Protein AF-R7HDM8-F1 (afdb_monomer_lite)

Foldseek 3Di:
DADPPPRHDDDLPDQADPVPGDGCDPVNSVVVVVVLCCADPPPSHSQKDKGKDFPDWDQDPVGIDTDIWIWIAHPPPRDIDTPPDDDPPPPPPVVVVVVVVCLVPVLVVVLVVLVPDPPDDPVVSVVVNVVVVVVSVVVVVPDDDDDDDDDDDDDDDDDDDDDDDDDDDDDDDDDDDDDDDDPDDDPQDALAPDPLVSLLQVLLCVQLVHHWAPWAADPDRQWIWTDDLNWIKIWGDQCVHPVVWTKIKTKAAPDDPCSVLSSVVSNCVSLPQDPVLSVVVVCVCPVVCPPQQWDFQCPSDPFKTKTWRDWADDPPGIDIIMMMMIGNPRPD

Radius of gyration: 31.23 Å; chains: 1; bounding box: 97×57×70 Å

Sequence (332 aa):
MKCPNCGGEIENNAKFCTFCGSQITVEMQKEREQLNKSGCPKCGSTNVTFNREKQGELKGKNGTVVVRSTIGLCKDCGYTWSTTNTTQPQKKNKTWLWVLGWIFVFPVPLTILMLRKKDMKPALKYGIIAAAWIVYLIIGLSGNSNDNTATTGNNTETIVSENETINDDVTTNIVESQTDSEVVEQTETNYADDEIVNKFISEFQEIAGYKMTDISKGNIRTKYFAYANNCYLEMINATDAGAEAFCISYSFGSLSEEEIYSVFTDCLKTLGATDEEIEKTIADFTTNNDGDYMIEGYETNSSITCTYCPTKELSNGTSIGHIEIASSTFGK

Structure (mmCIF, N/CA/C/O backbone):
data_AF-R7HDM8-F1
#
_entry.id   AF-R7HDM8-F1
#
loop_
_atom_site.group_PDB
_atom_site.id
_atom_site.type_symbol
_atom_site.label_atom_id
_atom_site.label_alt_id
_atom_site.label_comp_id
_atom_site.label_asym_id
_atom_site.label_entity_id
_atom_site.label_seq_id
_atom_site.pdbx_PDB_ins_code
_atom_site.Cartn_x
_atom_site.Cartn_y
_atom_site.Cartn_z
_atom_site.occupancy
_atom_site.B_iso_or_equiv
_atom_site.auth_seq_id
_atom_site.auth_comp_id
_atom_site.auth_asym_id
_atom_site.auth_atom_id
_atom_site.pdbx_PDB_model_num
ATOM 1 N N . MET A 1 1 ? 4.567 -2.719 -28.269 1.00 71.06 1 MET A N 1
ATOM 2 C CA . MET A 1 1 ? 5.496 -3.682 -27.628 1.00 71.06 1 MET A CA 1
ATOM 3 C C . MET A 1 1 ? 4.721 -4.700 -26.767 1.00 71.06 1 MET A C 1
ATOM 5 O O . MET A 1 1 ? 3.581 -4.463 -26.453 1.00 71.06 1 MET A O 1
ATOM 9 N N . LYS A 1 2 ? 5.272 -5.855 -26.372 1.00 76.12 2 LYS A N 1
ATOM 10 C CA . LYS A 1 2 ? 4.629 -6.775 -25.388 1.00 76.12 2 LYS A CA 1
ATOM 11 C C . LYS A 1 2 ? 5.073 -6.497 -23.948 1.00 76.12 2 LYS A C 1
ATOM 13 O O . LYS A 1 2 ? 6.274 -6.366 -23.724 1.00 76.12 2 LYS A O 1
ATOM 18 N N . CYS A 1 3 ? 4.158 -6.459 -22.990 1.00 75.06 3 CYS A N 1
ATOM 19 C CA . CYS A 1 3 ? 4.456 -6.314 -21.575 1.00 75.06 3 CYS A CA 1
ATOM 20 C C . CYS A 1 3 ? 5.420 -7.416 -21.113 1.00 75.06 3 CYS A C 1
ATOM 22 O O . CYS A 1 3 ? 5.140 -8.596 -21.345 1.00 75.06 3 CYS A O 1
ATOM 24 N N . PRO A 1 4 ? 6.523 -7.073 -20.429 1.00 66.50 4 PRO A N 1
ATOM 25 C CA . PRO A 1 4 ? 7.424 -8.065 -19.876 1.00 66.50 4 PRO A CA 1
ATOM 26 C C . PRO A 1 4 ? 6.694 -8.953 -18.871 1.00 66.50 4 PRO A C 1
ATOM 28 O O . PRO A 1 4 ? 6.808 -10.162 -18.962 1.00 66.50 4 PRO A O 1
ATOM 31 N N . ASN A 1 5 ? 5.885 -8.409 -17.961 1.00 67.50 5 ASN A N 1
ATOM 32 C CA . ASN A 1 5 ? 5.280 -9.200 -16.890 1.00 67.50 5 ASN A CA 1
ATOM 33 C C . ASN A 1 5 ? 4.285 -10.269 -17.391 1.00 67.50 5 ASN A C 1
ATOM 35 O O . ASN A 1 5 ? 4.460 -11.454 -17.101 1.00 67.50 5 ASN A O 1
ATOM 39 N N . CYS A 1 6 ? 3.291 -9.879 -18.196 1.00 70.00 6 CYS A N 1
ATOM 40 C CA . CYS A 1 6 ? 2.208 -10.775 -18.631 1.00 70.00 6 CYS A CA 1
ATOM 41 C C . CYS A 1 6 ? 2.177 -11.109 -20.129 1.00 70.00 6 CYS A C 1
ATOM 43 O O . CYS A 1 6 ? 1.406 -11.976 -20.529 1.00 70.00 6 CYS A O 1
ATOM 45 N N . GLY A 1 7 ? 2.991 -10.466 -20.970 1.00 68.88 7 GLY A N 1
ATOM 46 C CA . GLY A 1 7 ? 3.031 -10.737 -22.413 1.00 68.88 7 GLY A CA 1
ATOM 47 C C . GLY A 1 7 ? 1.921 -10.081 -23.247 1.00 68.88 7 GLY A C 1
ATOM 48 O O . GLY A 1 7 ? 1.910 -10.285 -24.461 1.00 68.88 7 GLY A O 1
ATOM 49 N N . GLY A 1 8 ? 1.031 -9.292 -22.631 1.00 75.38 8 GLY A N 1
ATOM 50 C CA . GLY A 1 8 ? -0.008 -8.515 -23.324 1.00 75.38 8 GLY A CA 1
ATOM 51 C C . GLY A 1 8 ? 0.574 -7.432 -24.239 1.00 75.38 8 GLY A C 1
ATOM 52 O O . GLY A 1 8 ? 1.672 -6.940 -23.989 1.00 75.38 8 GLY A O 1
ATOM 53 N N . GLU A 1 9 ? -0.116 -7.079 -25.319 1.00 81.62 9 GLU A N 1
ATOM 54 C CA . GLU A 1 9 ? 0.367 -6.111 -26.311 1.00 81.62 9 GLU A CA 1
ATOM 55 C C . GLU A 1 9 ? 0.060 -4.670 -25.886 1.00 81.62 9 GLU A C 1
ATOM 57 O O . GLU A 1 9 ? -1.082 -4.248 -25.858 1.00 81.62 9 GLU A O 1
ATOM 62 N N . ILE A 1 10 ? 1.097 -3.921 -25.530 1.00 82.75 10 ILE A N 1
ATOM 63 C CA . ILE A 1 10 ? 1.049 -2.566 -24.973 1.00 82.75 10 ILE A CA 1
ATOM 64 C C . ILE A 1 10 ? 1.698 -1.559 -25.931 1.00 82.75 10 ILE A C 1
ATOM 66 O O . ILE A 1 10 ? 2.505 -1.922 -26.788 1.00 82.75 10 ILE A O 1
ATOM 70 N N . GLU A 1 11 ? 1.408 -0.274 -25.783 1.00 79.69 11 GLU A N 1
ATOM 71 C CA . GLU A 1 11 ? 2.063 0.771 -26.578 1.00 79.69 11 GLU A CA 1
ATOM 72 C C . GLU A 1 11 ? 3.571 0.860 -26.276 1.00 79.69 11 GLU A C 1
ATOM 74 O O . GLU A 1 11 ? 4.026 0.476 -25.199 1.00 79.69 11 GLU A O 1
ATOM 79 N N . ASN A 1 12 ? 4.380 1.335 -27.233 1.00 71.88 12 ASN A N 1
ATOM 80 C CA . ASN A 1 12 ? 5.849 1.345 -27.104 1.00 71.88 12 ASN A CA 1
ATOM 81 C C . ASN A 1 12 ? 6.369 2.233 -25.956 1.00 71.88 12 ASN A C 1
ATOM 83 O O . ASN A 1 12 ? 7.439 1.949 -25.434 1.00 71.88 12 ASN A O 1
ATOM 87 N N . ASN A 1 13 ? 5.588 3.232 -25.532 1.00 75.00 13 ASN A N 1
ATOM 88 C CA . ASN A 1 13 ? 5.917 4.147 -24.432 1.00 75.00 13 ASN A CA 1
ATOM 89 C C . ASN A 1 13 ? 4.954 4.002 -23.243 1.00 75.00 13 ASN A C 1
ATOM 91 O O . ASN A 1 13 ? 4.872 4.896 -22.400 1.00 75.00 13 ASN A O 1
ATOM 95 N N . ALA A 1 14 ? 4.190 2.906 -23.180 1.00 77.50 14 ALA A N 1
ATOM 96 C CA . ALA A 1 14 ? 3.249 2.687 -22.091 1.00 77.50 14 ALA A CA 1
ATOM 97 C C . ALA A 1 14 ? 4.011 2.634 -20.762 1.00 77.50 14 ALA A C 1
ATOM 99 O O . ALA A 1 14 ? 4.909 1.809 -20.615 1.00 77.50 14 ALA A O 1
ATOM 100 N N . LYS A 1 15 ? 3.649 3.499 -19.804 1.00 83.56 15 LYS A N 1
ATOM 101 C CA . LYS A 1 15 ? 4.217 3.498 -18.441 1.00 83.56 15 LYS A CA 1
ATOM 102 C C . LYS A 1 15 ? 3.758 2.286 -17.626 1.00 83.56 15 LYS A C 1
ATOM 104 O O . LYS A 1 15 ? 4.466 1.845 -16.727 1.00 83.56 15 LYS A O 1
ATOM 109 N N . PHE A 1 16 ? 2.600 1.726 -17.970 1.00 86.06 16 PHE A N 1
ATOM 110 C CA . PHE A 1 16 ? 1.991 0.583 -17.298 1.00 86.06 16 PHE A CA 1
ATOM 111 C C . PHE A 1 16 ? 1.370 -0.363 -18.321 1.00 86.06 16 PHE A C 1
ATOM 113 O O . PHE A 1 16 ? 0.950 0.045 -19.405 1.00 86.06 16 PHE A O 1
ATOM 120 N N . CYS A 1 17 ? 1.319 -1.649 -17.989 1.00 80.25 17 CYS A N 1
ATOM 121 C CA . CYS A 1 17 ? 0.633 -2.625 -18.817 1.00 80.25 17 CYS A CA 1
ATOM 122 C C . CYS A 1 17 ? -0.874 -2.614 -18.563 1.00 80.25 17 CYS A C 1
ATOM 124 O O . CYS A 1 17 ? -1.313 -2.993 -17.481 1.00 80.25 17 CYS A O 1
ATOM 126 N N . THR A 1 18 ? -1.663 -2.333 -19.596 1.00 82.00 18 THR A N 1
ATOM 127 C CA . THR A 1 18 ? -3.135 -2.354 -19.551 1.00 82.00 18 THR A CA 1
ATOM 128 C C . THR A 1 18 ? -3.742 -3.734 -19.260 1.00 82.00 18 THR A C 1
ATOM 130 O O . THR A 1 18 ? -4.916 -3.824 -18.928 1.00 82.00 18 THR A O 1
ATOM 133 N N . PHE A 1 19 ? -2.962 -4.817 -19.363 1.00 76.94 19 PHE A N 1
ATOM 134 C CA . PHE A 1 19 ? -3.436 -6.189 -19.131 1.00 76.94 19 PHE A CA 1
ATOM 135 C C . PHE A 1 19 ? -3.095 -6.751 -17.750 1.00 76.94 19 PHE A C 1
ATOM 137 O O . PHE A 1 19 ? -3.744 -7.691 -17.303 1.00 76.94 19 PHE A O 1
ATOM 144 N N . CYS A 1 20 ? -2.035 -6.266 -17.101 1.00 75.19 20 CYS A N 1
ATOM 145 C CA . CYS A 1 20 ? -1.578 -6.834 -15.825 1.00 75.19 20 CYS A CA 1
ATOM 146 C C . CYS A 1 20 ? -1.004 -5.816 -14.842 1.00 75.19 20 CYS A C 1
ATOM 148 O O . CYS A 1 20 ? -0.335 -6.218 -13.892 1.00 75.19 20 CYS A O 1
ATOM 150 N N . GLY A 1 21 ? -1.178 -4.519 -15.097 1.00 74.56 21 GLY A N 1
ATOM 151 C CA . GLY A 1 21 ? -0.822 -3.438 -14.175 1.00 74.56 21 GLY A CA 1
ATOM 152 C C . GLY A 1 21 ? 0.676 -3.226 -13.949 1.00 74.56 21 GLY A C 1
ATOM 153 O O . GLY A 1 21 ? 1.068 -2.260 -13.311 1.00 74.56 21 GLY A O 1
ATOM 154 N N . SER A 1 22 ? 1.551 -4.087 -14.481 1.00 80.44 22 SER A N 1
ATOM 155 C CA . SER A 1 22 ? 2.988 -3.949 -14.246 1.00 80.44 22 SER A CA 1
ATOM 156 C C . SER A 1 22 ? 3.519 -2.646 -14.827 1.00 80.44 22 SER A C 1
ATOM 158 O O . SER A 1 22 ? 3.337 -2.400 -16.028 1.00 80.44 22 SER A O 1
ATOM 160 N N . GLN A 1 23 ? 4.241 -1.884 -14.012 1.00 83.44 23 GLN A N 1
ATOM 161 C CA . GLN A 1 23 ? 4.996 -0.733 -14.475 1.00 83.44 23 GLN A CA 1
ATOM 162 C C . GLN A 1 23 ? 6.053 -1.173 -15.489 1.00 83.44 23 GLN A C 1
ATOM 164 O O . GLN A 1 23 ? 6.719 -2.200 -15.340 1.00 83.44 23 GLN A O 1
ATOM 169 N N . ILE A 1 24 ? 6.167 -0.400 -16.557 1.00 83.06 24 ILE A N 1
ATOM 170 C CA . ILE A 1 24 ? 7.134 -0.597 -17.622 1.00 83.06 24 ILE A CA 1
ATOM 171 C C . ILE A 1 24 ? 8.183 0.486 -17.428 1.00 83.06 24 ILE A C 1
ATOM 173 O O . ILE A 1 24 ? 7.947 1.654 -17.737 1.00 83.06 24 ILE A O 1
ATOM 177 N N . THR A 1 25 ? 9.327 0.113 -16.861 1.00 78.31 25 THR A N 1
ATOM 178 C CA . THR A 1 25 ? 10.394 1.087 -16.636 1.00 78.31 25 THR A CA 1
ATOM 179 C C . THR A 1 25 ? 11.122 1.402 -17.941 1.00 78.31 25 THR A C 1
ATOM 181 O O . THR A 1 25 ? 11.128 0.614 -18.896 1.00 78.31 25 THR A O 1
ATOM 184 N N . VAL A 1 26 ? 11.772 2.563 -17.976 1.00 74.88 26 VAL A N 1
ATOM 185 C CA . VAL A 1 26 ? 12.589 2.996 -19.116 1.00 74.88 26 VAL A CA 1
ATOM 186 C C . VAL A 1 26 ? 13.746 2.016 -19.349 1.00 74.88 26 VAL A C 1
ATOM 188 O O . VAL A 1 26 ? 14.132 1.765 -20.490 1.00 74.88 26 VAL A O 1
ATOM 191 N N . GLU A 1 27 ? 14.272 1.394 -18.294 1.00 70.56 27 GLU A N 1
ATOM 192 C CA . GLU A 1 27 ? 15.298 0.351 -18.372 1.00 70.56 27 GLU A CA 1
ATOM 193 C C . GLU A 1 27 ? 14.775 -0.893 -19.093 1.00 70.56 27 GLU A C 1
ATOM 195 O O . GLU A 1 27 ? 15.471 -1.424 -19.952 1.00 70.56 27 GLU A O 1
ATOM 200 N N . MET A 1 28 ? 13.538 -1.325 -18.819 1.00 69.94 28 MET A N 1
ATOM 201 C CA . MET A 1 28 ? 12.925 -2.475 -19.499 1.00 69.94 28 MET A CA 1
ATOM 202 C C . MET A 1 28 ? 12.676 -2.201 -20.988 1.00 69.94 28 MET A C 1
ATOM 204 O O . MET A 1 28 ? 12.781 -3.104 -21.824 1.00 69.94 28 MET A O 1
ATOM 208 N N . GLN A 1 29 ? 12.342 -0.956 -21.336 1.00 70.56 29 GLN A N 1
ATOM 209 C CA . GLN A 1 29 ? 12.221 -0.519 -22.728 1.00 70.56 29 GLN A CA 1
ATOM 210 C C . GLN A 1 29 ? 13.593 -0.516 -23.414 1.00 70.56 29 GLN A C 1
ATOM 212 O O . GLN A 1 29 ? 13.742 -1.133 -24.470 1.00 70.56 29 GLN A O 1
ATOM 217 N N . LYS A 1 30 ? 14.617 0.065 -22.774 1.00 73.56 30 LYS A N 1
ATOM 218 C CA . LYS A 1 30 ? 16.005 0.094 -23.270 1.00 73.56 30 LYS A CA 1
ATOM 219 C C . LYS A 1 30 ? 16.612 -1.300 -23.424 1.00 73.56 30 LYS A C 1
ATOM 221 O O . LYS A 1 30 ? 17.243 -1.569 -24.443 1.00 73.56 30 LYS A O 1
ATOM 226 N N . GLU A 1 31 ? 16.408 -2.198 -22.462 1.00 68.75 31 GLU A N 1
ATOM 227 C CA . GLU A 1 31 ? 16.866 -3.593 -22.526 1.00 68.75 31 GLU A CA 1
ATOM 228 C C . GLU A 1 31 ? 16.264 -4.293 -23.747 1.00 68.75 31 GLU A C 1
ATOM 230 O O . GLU A 1 31 ? 16.946 -5.002 -24.488 1.00 68.75 31 GLU A O 1
ATOM 235 N N . ARG A 1 32 ? 14.985 -4.040 -24.023 1.00 66.62 32 ARG A N 1
ATOM 236 C CA . ARG A 1 32 ? 14.320 -4.622 -25.180 1.00 66.62 32 ARG A CA 1
ATOM 237 C C . ARG A 1 32 ? 14.734 -3.981 -26.497 1.00 66.62 32 ARG A C 1
ATOM 239 O O . ARG A 1 32 ? 14.869 -4.689 -27.489 1.00 66.62 32 ARG A O 1
ATOM 246 N N . GLU A 1 33 ? 14.951 -2.674 -26.531 1.00 71.31 33 GLU A N 1
ATOM 247 C CA . GLU A 1 33 ? 15.545 -2.013 -27.691 1.00 71.31 33 GLU A CA 1
ATOM 248 C C . GLU A 1 33 ? 16.946 -2.554 -27.981 1.00 71.31 33 GLU A C 1
ATOM 250 O O . GLU A 1 33 ? 17.279 -2.780 -29.142 1.00 71.31 33 GLU A O 1
ATOM 255 N N . GLN A 1 34 ? 17.746 -2.833 -26.948 1.00 68.56 34 GLN A N 1
ATOM 256 C CA . GLN A 1 34 ? 19.039 -3.502 -27.090 1.00 68.56 34 GLN A CA 1
ATOM 257 C C . GLN A 1 34 ? 18.890 -4.934 -27.618 1.00 68.56 34 GLN A C 1
ATOM 259 O O . GLN A 1 34 ? 19.613 -5.311 -28.538 1.00 68.56 34 GLN A O 1
ATOM 264 N N . LEU A 1 35 ? 17.929 -5.712 -27.110 1.00 66.75 35 LEU A N 1
ATOM 265 C CA . LEU A 1 35 ? 17.629 -7.063 -27.607 1.00 66.75 35 LEU A CA 1
ATOM 266 C C . LEU A 1 35 ? 17.109 -7.068 -29.053 1.00 66.75 35 LEU A C 1
ATOM 268 O O . LEU A 1 35 ? 17.427 -7.964 -29.828 1.00 66.75 35 LEU A O 1
ATOM 272 N N . ASN A 1 36 ? 16.320 -6.068 -29.439 1.00 66.62 36 ASN A N 1
ATOM 273 C CA . ASN A 1 36 ? 15.855 -5.912 -30.816 1.00 66.62 36 ASN A CA 1
ATOM 274 C C . ASN A 1 36 ? 17.009 -5.493 -31.745 1.00 66.62 36 ASN A C 1
ATOM 276 O O . ASN A 1 36 ? 17.049 -5.921 -32.897 1.00 66.62 36 ASN A O 1
ATOM 280 N N . LYS A 1 37 ? 17.964 -4.692 -31.248 1.00 73.38 37 LYS A N 1
ATOM 281 C CA . LYS A 1 37 ? 19.172 -4.282 -31.984 1.00 73.38 37 LYS A CA 1
ATOM 282 C C . LYS A 1 37 ? 20.195 -5.409 -32.141 1.00 73.38 37 LYS A C 1
ATOM 284 O O . LYS A 1 37 ? 20.901 -5.422 -33.143 1.00 73.38 37 LYS A O 1
ATOM 289 N N . SER A 1 38 ? 20.289 -6.340 -31.189 1.00 74.62 38 SER A N 1
ATOM 290 C CA . SER A 1 38 ? 21.243 -7.457 -31.258 1.00 74.62 38 SER A CA 1
ATOM 291 C C . SER A 1 38 ? 20.852 -8.536 -32.276 1.00 74.62 38 SER A C 1
ATOM 293 O O . SER A 1 38 ? 21.719 -9.289 -32.721 1.00 74.62 38 SER A O 1
ATOM 295 N N . GLY A 1 39 ? 19.583 -8.571 -32.701 1.00 82.94 39 GLY A N 1
ATOM 296 C CA . GLY A 1 39 ? 19.093 -9.470 -33.744 1.00 82.94 39 GLY A CA 1
ATOM 297 C C . GLY A 1 39 ? 19.198 -10.954 -33.374 1.00 82.94 39 GLY A C 1
ATOM 298 O O . GLY A 1 39 ? 19.422 -11.343 -32.228 1.00 82.94 39 GLY A O 1
ATOM 299 N N . CYS A 1 40 ? 18.987 -11.826 -34.357 1.00 87.62 40 CYS A N 1
ATOM 300 C CA . CYS A 1 40 ? 19.089 -13.263 -34.173 1.00 87.62 40 CYS A CA 1
ATOM 301 C C . CYS A 1 40 ? 20.563 -13.661 -33.996 1.00 87.62 40 CYS A C 1
ATOM 303 O O . CYS A 1 40 ? 21.347 -13.477 -34.927 1.00 87.62 40 CYS A O 1
ATOM 305 N N . PRO A 1 41 ? 20.947 -14.324 -32.893 1.00 87.31 41 PRO A N 1
ATOM 306 C CA . PRO A 1 41 ? 22.338 -14.720 -32.659 1.00 87.31 41 PRO A CA 1
ATOM 307 C C . PRO A 1 41 ? 22.848 -15.798 -33.631 1.00 87.31 41 PRO A C 1
ATOM 309 O O . PRO A 1 41 ? 24.044 -16.061 -33.681 1.00 87.31 41 PRO A O 1
ATOM 312 N N . LYS A 1 42 ? 21.958 -16.443 -34.400 1.00 88.31 42 LYS A N 1
ATOM 313 C CA . LYS A 1 42 ? 22.327 -17.466 -35.388 1.00 88.31 42 LYS A CA 1
ATOM 314 C C . LYS A 1 42 ? 22.537 -16.897 -36.791 1.00 88.31 42 LYS A C 1
ATOM 316 O O . LYS A 1 42 ? 23.459 -17.323 -37.476 1.00 88.31 42 LYS A O 1
ATOM 321 N N . CYS A 1 43 ? 21.665 -15.996 -37.245 1.00 88.69 43 CYS A N 1
ATOM 322 C CA . CYS A 1 43 ? 21.673 -15.513 -38.632 1.00 88.69 43 CYS A CA 1
ATOM 323 C C . CYS A 1 43 ? 21.771 -13.988 -38.777 1.00 88.69 43 CYS A C 1
ATOM 325 O O . CYS A 1 43 ? 21.761 -13.496 -39.899 1.00 88.69 43 CYS A O 1
ATOM 327 N N . GLY A 1 44 ? 21.824 -13.234 -37.674 1.00 86.25 44 GLY A N 1
ATOM 328 C CA . GLY A 1 44 ? 21.925 -11.771 -37.677 1.00 86.25 44 GLY A CA 1
ATOM 329 C C . GLY A 1 44 ? 20.649 -11.031 -38.096 1.00 86.25 44 GLY A C 1
ATOM 330 O O . GLY A 1 44 ? 20.645 -9.805 -38.116 1.00 86.25 44 GLY A O 1
ATOM 331 N N . SER A 1 45 ? 19.562 -11.742 -38.418 1.00 87.44 45 SER A N 1
ATOM 332 C CA . SER A 1 45 ? 18.285 -11.117 -38.779 1.00 87.44 45 SER A CA 1
ATOM 333 C C . SER A 1 45 ? 17.740 -10.252 -37.640 1.00 87.44 45 SER A C 1
ATOM 335 O O . SER A 1 45 ? 17.703 -10.682 -36.489 1.00 87.44 45 SER A O 1
ATOM 337 N N . THR A 1 46 ? 17.244 -9.062 -37.968 1.00 84.94 46 THR A N 1
ATOM 338 C CA . THR A 1 46 ? 16.531 -8.173 -37.039 1.00 84.94 46 THR A CA 1
ATOM 339 C C . THR A 1 46 ? 15.042 -8.517 -36.911 1.00 84.94 46 THR A C 1
ATOM 341 O O . THR A 1 46 ? 14.358 -7.981 -36.041 1.00 84.94 46 THR A O 1
ATOM 344 N N . ASN A 1 47 ? 14.526 -9.444 -37.729 1.00 87.31 47 ASN A N 1
ATOM 345 C CA . ASN A 1 47 ? 13.138 -9.908 -37.704 1.00 87.31 47 ASN A CA 1
ATOM 346 C C . ASN A 1 47 ? 12.933 -10.964 -36.605 1.00 87.31 47 ASN A C 1
ATOM 348 O O . ASN A 1 47 ? 12.750 -12.164 -36.850 1.00 87.31 47 ASN A O 1
ATOM 352 N N . VAL A 1 48 ? 13.028 -10.508 -35.359 1.00 85.50 48 VAL A N 1
ATOM 353 C CA . VAL A 1 48 ? 12.949 -11.341 -34.161 1.00 85.50 48 VAL A CA 1
ATOM 354 C C . VAL A 1 48 ? 11.734 -10.970 -33.322 1.00 85.50 48 VAL A C 1
ATOM 356 O O . VAL A 1 48 ? 11.327 -9.814 -33.233 1.00 85.50 48 VAL A O 1
ATOM 359 N N . THR A 1 49 ? 11.133 -11.972 -32.693 1.00 81.75 49 THR A N 1
ATOM 360 C CA . THR A 1 49 ? 10.021 -11.795 -31.756 1.00 81.75 49 THR A CA 1
ATOM 361 C C . THR A 1 49 ? 10.354 -12.437 -30.432 1.00 81.75 49 THR A C 1
ATOM 363 O O . THR A 1 49 ? 10.944 -13.507 -30.400 1.00 81.75 49 THR A O 1
ATOM 366 N N . PHE A 1 50 ? 9.953 -11.794 -29.342 1.00 78.19 50 PHE A N 1
ATOM 367 C CA . PHE A 1 50 ? 10.182 -12.299 -27.997 1.00 78.19 50 PHE A CA 1
ATOM 368 C C . PHE A 1 50 ? 8.845 -12.629 -27.342 1.00 78.19 50 PHE A C 1
ATOM 370 O O . PHE A 1 50 ? 7.948 -11.781 -27.298 1.00 78.19 50 PHE A O 1
ATOM 377 N N . ASN A 1 51 ? 8.722 -13.851 -26.831 1.00 76.44 51 ASN A N 1
ATOM 378 C CA . ASN A 1 51 ? 7.583 -14.313 -26.044 1.00 76.44 51 ASN A CA 1
ATOM 379 C C . ASN A 1 51 ? 8.059 -14.728 -24.649 1.00 76.44 51 ASN A C 1
ATOM 381 O O . ASN A 1 51 ? 9.171 -15.222 -24.485 1.00 76.44 51 ASN A O 1
ATOM 385 N N . ARG A 1 52 ? 7.214 -14.529 -23.633 1.00 69.88 52 ARG A N 1
ATOM 386 C CA . ARG A 1 52 ? 7.471 -15.059 -22.292 1.00 69.88 52 ARG A CA 1
ATOM 387 C C . ARG A 1 52 ? 6.796 -16.406 -22.134 1.00 69.88 52 ARG A C 1
ATOM 389 O O . ARG A 1 52 ? 5.570 -16.484 -22.131 1.00 69.88 52 ARG A O 1
ATOM 396 N N . GLU A 1 53 ? 7.600 -17.436 -21.927 1.00 72.69 53 GLU A N 1
ATOM 397 C CA . GLU A 1 53 ? 7.108 -18.770 -21.620 1.00 72.69 53 GLU A CA 1
ATOM 398 C C . GLU A 1 53 ? 7.235 -19.056 -20.128 1.00 72.69 53 GLU A C 1
ATOM 400 O O . GLU A 1 53 ? 8.241 -18.735 -19.485 1.00 72.69 53 GLU A O 1
ATOM 405 N N . LYS A 1 54 ? 6.187 -19.663 -19.568 1.00 76.88 54 LYS A N 1
ATOM 406 C CA . LYS A 1 54 ? 6.196 -20.189 -18.206 1.00 76.88 54 LYS A CA 1
ATOM 407 C C . LYS A 1 54 ? 7.171 -21.364 -18.165 1.00 76.88 54 LYS A C 1
ATOM 409 O O . LYS A 1 54 ? 6.909 -22.397 -18.765 1.00 76.88 54 LYS A O 1
ATOM 414 N N . GLN A 1 55 ? 8.281 -21.187 -17.460 1.00 76.88 55 GLN A N 1
ATOM 415 C CA . GLN A 1 55 ? 9.298 -22.224 -17.283 1.00 76.88 55 GLN A CA 1
ATOM 416 C C . GLN A 1 55 ? 8.938 -23.172 -16.140 1.00 76.88 55 GLN A C 1
ATOM 418 O O . GLN A 1 55 ? 9.344 -24.328 -16.135 1.00 76.88 55 GLN A O 1
ATOM 423 N N . GLY A 1 56 ? 8.161 -22.69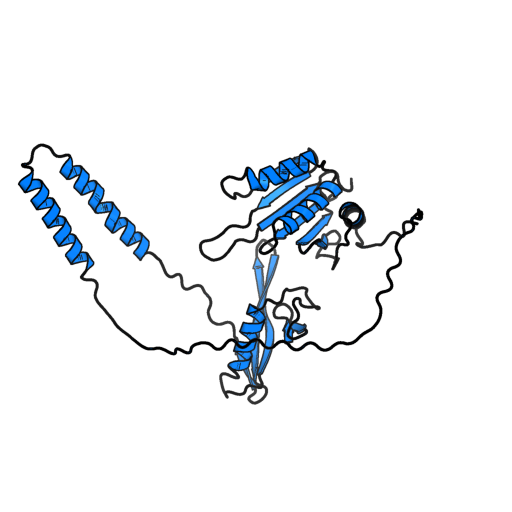3 -15.168 1.00 73.19 56 GLY A N 1
ATOM 424 C CA . GLY A 1 56 ? 7.722 -23.511 -14.051 1.00 73.19 56 GLY A CA 1
ATOM 425 C C . GLY A 1 56 ? 7.127 -22.687 -12.924 1.00 73.19 56 GLY A C 1
ATOM 426 O O . GLY A 1 56 ? 6.854 -21.495 -13.063 1.00 73.19 56 GLY A O 1
ATOM 427 N N . GLU A 1 57 ? 6.925 -23.350 -11.797 1.00 80.88 57 GLU A N 1
ATOM 428 C CA . GLU A 1 57 ? 6.402 -22.763 -10.572 1.00 80.88 57 GLU A CA 1
ATOM 429 C C . GLU A 1 57 ? 7.279 -23.195 -9.403 1.00 80.88 57 GLU A C 1
ATOM 431 O O . GLU A 1 57 ? 7.575 -24.379 -9.243 1.00 80.88 57 GLU A O 1
ATOM 436 N N . LEU A 1 58 ? 7.689 -22.238 -8.580 1.00 67.88 58 LEU A N 1
ATOM 437 C CA . LEU A 1 58 ? 8.390 -22.488 -7.331 1.00 67.88 58 LEU A CA 1
ATOM 438 C C . LEU A 1 58 ? 7.386 -22.351 -6.193 1.00 67.88 58 LEU A C 1
ATOM 440 O O . LEU A 1 58 ? 6.876 -21.262 -5.937 1.00 67.88 58 LEU A O 1
ATOM 444 N N . LYS A 1 59 ? 7.093 -23.459 -5.512 1.00 70.38 59 LYS A N 1
ATOM 445 C CA . LYS A 1 59 ? 6.261 -23.447 -4.306 1.00 70.38 59 LYS A CA 1
ATOM 446 C C . LYS A 1 59 ? 7.137 -23.178 -3.089 1.00 70.38 59 LYS A C 1
ATOM 448 O O . LYS A 1 59 ? 7.950 -24.017 -2.708 1.00 70.38 59 LYS A O 1
ATOM 453 N N . GLY A 1 60 ? 6.977 -22.000 -2.501 1.00 69.19 60 GLY A N 1
ATOM 454 C CA . GLY A 1 60 ? 7.553 -21.632 -1.215 1.00 69.19 60 GLY A CA 1
ATOM 455 C C . GLY A 1 60 ? 6.531 -21.760 -0.086 1.00 69.19 60 GLY A C 1
ATOM 456 O O . GLY A 1 60 ? 5.340 -21.961 -0.320 1.00 69.19 60 GLY A O 1
ATOM 457 N N . LYS A 1 61 ? 6.997 -21.593 1.157 1.00 62.94 61 LYS A N 1
ATOM 458 C CA . LYS A 1 61 ? 6.129 -21.589 2.349 1.00 62.94 61 LYS A CA 1
ATOM 459 C C . LYS A 1 61 ? 5.049 -20.496 2.305 1.00 62.94 61 LYS A C 1
ATOM 461 O O . LYS A 1 61 ? 3.985 -20.694 2.872 1.00 62.94 61 LYS A O 1
ATOM 466 N N . ASN A 1 62 ? 5.306 -19.406 1.577 1.00 52.09 62 ASN A N 1
ATOM 467 C CA . ASN A 1 62 ? 4.430 -18.232 1.500 1.00 52.09 62 ASN A CA 1
ATOM 468 C C . ASN A 1 62 ? 3.685 -18.118 0.154 1.00 52.09 62 ASN A C 1
ATOM 470 O O . ASN A 1 62 ? 3.142 -17.065 -0.156 1.00 52.09 62 ASN A O 1
ATOM 474 N N . GLY A 1 63 ? 3.675 -19.172 -0.673 1.00 65.25 63 GLY A N 1
ATOM 475 C CA . GLY A 1 63 ? 2.931 -19.182 -1.936 1.00 65.25 63 GLY A CA 1
ATOM 476 C C . GLY A 1 63 ? 3.711 -19.724 -3.130 1.00 65.25 63 GLY A C 1
ATOM 477 O O . GLY A 1 63 ? 4.815 -20.253 -3.005 1.00 65.25 63 GLY A O 1
ATOM 478 N N . THR A 1 64 ? 3.100 -19.619 -4.311 1.00 60.41 64 THR A N 1
ATOM 479 C CA . THR A 1 64 ? 3.655 -20.138 -5.567 1.00 60.41 64 THR A CA 1
ATOM 480 C C . THR A 1 64 ? 4.146 -18.989 -6.439 1.00 60.41 64 THR A C 1
ATOM 482 O O . THR A 1 64 ? 3.359 -18.142 -6.849 1.00 60.41 64 THR A O 1
ATOM 485 N N . VAL A 1 65 ? 5.440 -18.975 -6.753 1.00 63.06 65 VAL A N 1
ATOM 486 C CA . VAL A 1 65 ? 6.058 -18.004 -7.661 1.00 63.06 65 VAL A CA 1
ATOM 487 C C . VAL A 1 65 ? 6.156 -18.622 -9.053 1.00 63.06 65 VAL A C 1
ATOM 489 O O . VAL A 1 65 ? 6.790 -19.661 -9.236 1.00 63.06 65 VAL A O 1
ATOM 492 N N . VAL A 1 66 ? 5.541 -17.992 -10.056 1.00 64.12 66 VAL A N 1
ATOM 493 C CA . VAL A 1 66 ? 5.619 -18.447 -11.452 1.00 64.12 66 VAL A CA 1
ATOM 494 C C . VAL A 1 66 ? 6.927 -17.963 -12.075 1.00 64.12 66 VAL A C 1
ATOM 496 O O . VAL A 1 66 ? 7.129 -16.764 -12.262 1.00 64.12 66 VAL A O 1
ATOM 499 N N . VAL A 1 67 ? 7.803 -18.894 -12.448 1.00 66.75 67 VAL A N 1
ATOM 500 C CA . VAL A 1 67 ? 9.059 -18.596 -13.146 1.00 66.75 67 VAL A CA 1
ATOM 501 C C . VAL A 1 67 ? 8.773 -18.481 -14.641 1.00 66.75 67 VAL A C 1
ATOM 503 O O . VAL A 1 67 ? 8.247 -19.408 -15.262 1.00 66.75 67 VAL A O 1
ATOM 506 N N . ARG A 1 68 ? 9.122 -17.341 -15.240 1.00 66.94 68 ARG A N 1
ATOM 507 C CA . ARG A 1 68 ? 8.967 -17.074 -16.678 1.00 66.94 68 ARG A CA 1
ATOM 508 C C . ARG A 1 68 ? 10.331 -16.767 -17.293 1.00 66.94 68 ARG A C 1
ATOM 510 O O . ARG A 1 68 ? 11.122 -16.059 -16.679 1.00 66.94 68 ARG A O 1
ATOM 517 N N . SER A 1 69 ? 10.593 -17.262 -18.500 1.00 71.62 69 SER A N 1
ATOM 518 C CA . SER A 1 69 ? 11.775 -16.894 -19.292 1.00 71.62 69 SER A CA 1
ATOM 519 C C . SER A 1 69 ? 11.338 -16.229 -20.589 1.00 71.62 69 SER A C 1
ATOM 521 O O . SER A 1 69 ? 10.303 -16.574 -21.166 1.00 71.62 69 SER A O 1
ATOM 523 N N . THR A 1 70 ? 12.114 -15.243 -21.024 1.00 76.62 70 THR A N 1
ATOM 524 C CA . THR A 1 70 ? 11.931 -14.594 -22.319 1.00 76.62 70 THR A CA 1
ATOM 525 C C . THR A 1 70 ? 12.650 -15.422 -23.383 1.00 76.62 70 THR A C 1
ATOM 527 O O . THR A 1 70 ? 13.867 -15.611 -23.326 1.00 76.62 70 THR A O 1
ATOM 530 N N . ILE A 1 71 ? 11.888 -15.901 -24.362 1.00 82.38 71 ILE A N 1
ATOM 531 C CA . ILE A 1 71 ? 12.368 -16.683 -25.497 1.00 82.38 71 ILE A CA 1
ATOM 532 C C . ILE A 1 71 ? 12.282 -15.820 -26.752 1.00 82.38 71 ILE A C 1
ATOM 534 O O . ILE A 1 71 ? 11.208 -15.328 -27.104 1.00 82.38 71 ILE A O 1
ATOM 538 N N . GLY A 1 72 ? 13.419 -15.623 -27.415 1.00 86.50 72 GLY A N 1
ATOM 539 C CA . GLY A 1 72 ? 13.486 -15.050 -28.754 1.00 86.50 72 GLY A CA 1
ATOM 540 C C . GLY A 1 72 ? 13.196 -16.113 -29.809 1.00 86.50 72 GLY A C 1
ATOM 541 O O . GLY A 1 72 ? 13.636 -17.247 -29.662 1.00 86.50 72 GLY A O 1
ATOM 542 N N . LEU A 1 73 ? 12.476 -15.743 -30.866 1.00 87.81 73 LEU A N 1
ATOM 543 C CA . LEU A 1 73 ? 12.209 -16.517 -32.077 1.00 87.81 73 LEU A CA 1
ATOM 544 C C . LEU A 1 73 ? 12.544 -15.643 -33.286 1.00 87.81 73 LEU A C 1
ATOM 546 O O . LEU A 1 73 ? 11.953 -14.575 -33.470 1.00 87.81 73 LEU A O 1
ATOM 550 N N . CYS A 1 74 ? 13.460 -16.105 -34.130 1.00 90.69 74 CYS A N 1
ATOM 551 C CA . CYS A 1 74 ? 13.733 -15.480 -35.419 1.00 90.69 74 CYS A CA 1
ATOM 552 C C . CYS A 1 74 ? 12.704 -15.936 -36.456 1.00 90.69 74 CYS A C 1
ATOM 554 O O . CYS A 1 74 ? 12.571 -17.136 -36.699 1.00 90.69 74 CYS A O 1
ATOM 556 N N . LYS A 1 75 ? 12.012 -14.993 -37.102 1.00 87.88 75 LYS A N 1
ATOM 557 C CA . LYS A 1 75 ? 11.015 -15.314 -38.135 1.00 87.88 75 LYS A CA 1
ATOM 558 C C . LYS A 1 75 ? 11.630 -15.758 -39.462 1.00 87.88 75 LYS A C 1
ATOM 560 O O . LYS A 1 75 ? 10.963 -16.450 -40.218 1.00 87.88 75 LYS A O 1
ATOM 565 N N . ASP A 1 76 ? 12.891 -15.413 -39.713 1.00 90.19 76 ASP A N 1
ATOM 566 C CA . ASP A 1 76 ? 13.546 -15.728 -40.987 1.00 90.19 76 ASP A CA 1
ATOM 567 C C . ASP A 1 76 ? 14.236 -17.101 -40.975 1.00 90.19 76 ASP A C 1
ATOM 569 O O . ASP A 1 76 ? 14.237 -17.797 -41.985 1.00 90.19 76 ASP A O 1
ATOM 573 N N . CYS A 1 77 ? 14.822 -17.521 -39.843 1.00 89.06 77 CYS A N 1
ATOM 574 C CA . CYS A 1 77 ? 15.532 -18.809 -39.741 1.00 89.06 77 CYS A CA 1
ATOM 575 C C . CYS A 1 77 ? 14.934 -19.801 -38.731 1.00 89.06 77 CYS A C 1
ATOM 577 O O . CYS A 1 77 ? 15.466 -20.901 -38.568 1.00 89.06 77 CYS A O 1
ATOM 579 N N . GLY A 1 78 ? 13.874 -19.414 -38.014 1.00 87.75 78 GLY A N 1
ATOM 580 C CA . GLY A 1 78 ? 13.191 -20.256 -37.027 1.00 87.75 78 GLY A CA 1
ATOM 581 C C . GLY A 1 78 ? 13.985 -20.532 -35.746 1.00 87.75 78 GLY A C 1
ATOM 582 O O . GLY A 1 78 ? 13.546 -21.321 -34.917 1.00 87.75 78 GLY A O 1
ATOM 583 N N . TYR A 1 79 ? 15.162 -19.923 -35.567 1.00 88.81 79 TYR A N 1
ATOM 584 C CA . TYR A 1 79 ? 15.989 -20.160 -34.386 1.00 88.81 79 TYR A CA 1
ATOM 585 C C . TYR A 1 79 ? 15.374 -19.544 -33.131 1.00 88.81 79 TYR A C 1
ATOM 587 O O . TYR A 1 79 ? 14.992 -18.369 -33.143 1.00 88.81 79 TYR A O 1
ATOM 595 N N . THR A 1 80 ? 15.350 -20.321 -32.048 1.00 86.50 80 THR A N 1
ATOM 596 C CA . THR A 1 80 ? 14.889 -19.886 -30.730 1.00 86.50 80 THR A CA 1
ATOM 597 C C . THR A 1 80 ? 16.023 -19.855 -29.713 1.00 86.50 80 THR A C 1
ATOM 599 O O . THR A 1 80 ? 16.875 -20.742 -29.718 1.00 86.50 80 THR A O 1
ATOM 602 N N . TRP A 1 81 ? 16.025 -18.876 -28.807 1.00 85.25 81 TRP A N 1
ATOM 603 C CA . TRP A 1 81 ? 17.005 -18.792 -27.716 1.00 85.25 81 TRP A CA 1
ATOM 604 C C . TRP A 1 81 ? 16.402 -18.166 -26.456 1.00 85.25 81 TRP A C 1
ATOM 606 O O . TRP A 1 81 ? 15.525 -17.310 -26.542 1.00 85.25 81 TRP A O 1
ATOM 616 N N . SER A 1 82 ? 16.888 -18.565 -25.279 1.00 81.19 82 SER A N 1
ATOM 617 C CA . SER A 1 82 ? 16.535 -17.928 -24.006 1.00 81.19 82 SER A CA 1
ATOM 618 C C . SER A 1 82 ? 17.464 -16.747 -23.728 1.00 81.19 82 SER A C 1
ATOM 620 O O . SER A 1 82 ? 18.686 -16.911 -23.760 1.00 81.19 82 SER A O 1
ATOM 622 N N . THR A 1 83 ? 16.916 -15.578 -23.396 1.00 68.06 83 THR A N 1
ATOM 623 C CA . THR A 1 83 ? 17.729 -14.408 -23.008 1.00 68.06 83 THR A CA 1
ATOM 624 C C . THR A 1 83 ? 18.097 -14.404 -21.522 1.00 68.06 83 THR A C 1
ATOM 626 O O . THR A 1 83 ? 18.909 -13.592 -21.093 1.00 68.06 83 THR A O 1
ATOM 629 N N . THR A 1 84 ? 17.564 -15.340 -20.729 1.00 60.34 84 THR A N 1
ATOM 630 C CA . THR A 1 84 ? 18.000 -15.580 -19.347 1.00 60.34 84 THR A CA 1
ATOM 631 C C . THR A 1 84 ? 19.336 -16.319 -19.328 1.00 60.34 84 THR A C 1
ATOM 633 O O . THR A 1 84 ? 19.385 -17.517 -19.071 1.00 60.34 84 THR A O 1
ATOM 636 N N . ASN A 1 85 ? 20.427 -15.604 -19.594 1.00 42.28 85 ASN A N 1
ATOM 637 C CA . ASN A 1 85 ? 21.756 -15.992 -19.140 1.00 42.28 85 ASN A CA 1
ATOM 638 C C . ASN A 1 85 ? 22.466 -14.771 -18.538 1.00 42.28 85 ASN A C 1
ATOM 640 O O . ASN A 1 85 ? 22.752 -13.800 -19.229 1.00 42.28 85 ASN A O 1
ATOM 644 N N . THR A 1 86 ? 22.840 -14.921 -17.262 1.00 39.38 86 THR A N 1
ATOM 645 C CA . THR A 1 86 ? 23.832 -14.138 -16.496 1.00 39.38 86 THR A CA 1
ATOM 646 C C . THR A 1 86 ? 23.394 -12.837 -15.809 1.00 39.38 86 THR A C 1
ATOM 648 O O . THR A 1 86 ? 23.883 -11.766 -16.133 1.00 39.38 86 THR A O 1
ATOM 651 N N . THR A 1 87 ? 22.666 -12.974 -14.695 1.00 37.12 87 THR A N 1
ATOM 652 C CA . THR A 1 87 ? 23.042 -12.247 -13.464 1.00 37.12 87 THR A CA 1
ATOM 653 C C . THR A 1 87 ? 22.772 -13.119 -12.236 1.00 37.12 87 THR A C 1
ATOM 655 O O . THR A 1 87 ? 21.930 -12.818 -11.399 1.00 37.12 87 THR A O 1
ATOM 658 N N . GLN A 1 88 ? 23.515 -14.221 -12.080 1.00 32.00 88 GLN A N 1
ATOM 659 C CA . GLN A 1 88 ? 23.950 -14.495 -10.711 1.00 32.00 88 GLN A CA 1
ATOM 660 C C . GLN A 1 88 ? 24.974 -13.402 -10.400 1.00 32.00 88 GLN A C 1
ATOM 662 O O . GLN A 1 88 ? 25.939 -13.284 -11.164 1.00 32.00 88 GLN A O 1
ATOM 667 N N . PRO A 1 89 ? 24.781 -12.567 -9.364 1.00 33.97 89 PRO A N 1
ATOM 668 C CA . PRO A 1 89 ? 25.815 -11.637 -8.959 1.00 33.97 89 PRO A CA 1
ATOM 669 C C . PRO A 1 89 ? 27.047 -12.474 -8.622 1.00 33.97 89 PRO A C 1
ATOM 671 O O . PRO A 1 89 ? 27.077 -13.201 -7.630 1.00 33.97 89 PRO A O 1
ATOM 674 N N . GLN A 1 90 ? 28.057 -12.413 -9.492 1.00 39.22 90 GLN A N 1
ATOM 675 C CA . GLN A 1 90 ? 29.393 -12.890 -9.182 1.00 39.22 90 GLN A CA 1
ATOM 676 C C . GLN A 1 90 ? 29.816 -12.099 -7.952 1.00 39.22 90 GLN A C 1
ATOM 678 O O . GLN A 1 90 ? 30.134 -10.911 -8.046 1.00 39.22 90 GLN A O 1
ATOM 683 N N . LYS A 1 91 ? 29.727 -12.744 -6.787 1.00 47.09 91 LYS A N 1
ATOM 684 C CA . LYS A 1 91 ? 30.206 -12.237 -5.510 1.00 47.09 91 LYS A CA 1
ATOM 685 C C . LYS A 1 91 ? 31.672 -11.869 -5.714 1.00 47.09 91 LYS A C 1
ATOM 687 O O . LYS A 1 91 ? 32.556 -12.716 -5.636 1.00 47.09 91 LYS A O 1
ATOM 692 N N . LYS A 1 92 ? 31.949 -10.602 -6.024 1.00 51.91 92 LYS A N 1
ATOM 693 C CA . LYS A 1 92 ? 33.305 -10.071 -5.958 1.00 51.91 92 LYS A CA 1
ATOM 694 C C . LYS A 1 92 ? 33.594 -9.925 -4.481 1.00 51.91 92 LYS A C 1
ATOM 696 O O . LYS A 1 92 ? 33.220 -8.938 -3.852 1.00 51.91 92 LYS A O 1
ATOM 701 N N . ASN A 1 93 ? 34.175 -10.975 -3.914 1.00 55.47 93 ASN A N 1
ATOM 702 C CA . ASN A 1 93 ? 34.637 -10.992 -2.541 1.00 55.47 93 ASN A CA 1
ATOM 703 C C . ASN A 1 93 ? 35.580 -9.793 -2.387 1.00 55.47 93 ASN A C 1
ATOM 705 O O . ASN A 1 93 ? 36.723 -9.840 -2.836 1.00 55.47 93 ASN A O 1
ATOM 709 N N . LYS A 1 94 ? 35.130 -8.713 -1.743 1.00 65.75 94 LYS A N 1
ATOM 710 C CA . LYS A 1 94 ? 36.004 -7.611 -1.315 1.00 65.75 94 LYS A CA 1
ATOM 711 C C . LYS A 1 94 ? 36.873 -8.053 -0.123 1.00 65.75 94 LYS A C 1
ATOM 713 O O . LYS A 1 94 ? 37.160 -7.263 0.769 1.00 65.75 94 LYS A O 1
ATOM 718 N N . THR A 1 95 ? 37.298 -9.320 -0.092 1.00 61.41 95 THR A N 1
ATOM 719 C CA . THR A 1 95 ? 38.202 -9.882 0.919 1.00 61.41 95 THR A CA 1
ATOM 720 C C . THR A 1 95 ? 39.517 -9.114 0.964 1.00 61.41 95 THR A C 1
ATOM 722 O O . THR A 1 95 ? 40.102 -9.003 2.032 1.00 61.41 95 THR A O 1
ATOM 725 N N . TRP A 1 96 ? 39.939 -8.494 -0.142 1.00 60.75 96 TRP A N 1
ATOM 726 C CA . TRP A 1 96 ? 41.117 -7.626 -0.164 1.00 60.75 96 TRP A CA 1
ATOM 727 C C . TRP A 1 96 ? 40.959 -6.365 0.704 1.00 60.75 96 TRP A C 1
ATOM 729 O O . TRP A 1 96 ? 41.879 -6.026 1.439 1.00 60.75 96 TRP A O 1
ATOM 739 N N . LEU A 1 97 ? 39.791 -5.713 0.717 1.00 65.56 97 LEU A N 1
ATOM 740 C CA . LEU A 1 97 ? 39.546 -4.555 1.594 1.00 65.56 97 LEU A CA 1
ATOM 741 C C . LEU A 1 97 ? 39.604 -4.945 3.076 1.00 65.56 97 LEU A C 1
ATOM 743 O O . LEU A 1 97 ? 40.112 -4.187 3.898 1.00 65.56 97 LEU A O 1
ATOM 747 N N . TRP A 1 98 ? 39.161 -6.160 3.404 1.00 65.31 98 TRP A N 1
ATOM 748 C CA . TRP A 1 98 ? 39.287 -6.702 4.753 1.00 65.31 98 TRP A CA 1
ATOM 749 C C . TRP A 1 98 ? 40.751 -7.010 5.093 1.00 65.31 98 TRP A C 1
ATOM 751 O O . TRP A 1 98 ? 41.239 -6.581 6.133 1.00 65.31 98 TRP A O 1
ATOM 761 N N . VAL A 1 99 ? 41.491 -7.657 4.185 1.00 67.19 99 VAL A N 1
ATOM 762 C CA . VAL A 1 99 ? 42.929 -7.947 4.333 1.00 67.19 99 VAL A CA 1
ATOM 763 C C . VAL A 1 99 ? 43.762 -6.664 4.476 1.00 67.19 99 VAL A C 1
ATOM 765 O O . VAL A 1 99 ? 44.639 -6.627 5.331 1.00 67.19 99 VAL A O 1
ATOM 768 N N . LEU A 1 100 ? 43.454 -5.595 3.730 1.00 66.69 100 LEU A N 1
ATOM 769 C CA . LEU A 1 100 ? 44.056 -4.263 3.898 1.00 66.69 100 LEU A CA 1
ATOM 770 C C . LEU A 1 100 ? 43.768 -3.684 5.290 1.00 66.69 100 LEU A C 1
ATOM 772 O O . LEU A 1 100 ? 44.681 -3.180 5.940 1.00 66.69 100 LEU A O 1
ATOM 776 N N . GLY A 1 101 ? 42.533 -3.817 5.782 1.00 72.75 101 GLY A N 1
ATOM 777 C CA . GLY A 1 101 ? 42.169 -3.431 7.147 1.00 72.75 101 GLY A CA 1
ATOM 778 C C . GLY A 1 101 ? 43.021 -4.139 8.206 1.00 72.75 101 GLY A C 1
ATOM 779 O O . GLY A 1 101 ? 43.586 -3.486 9.077 1.00 72.75 101 GLY A O 1
ATOM 780 N N . TRP A 1 102 ? 43.212 -5.457 8.093 1.00 68.19 102 TRP A N 1
ATOM 781 C CA . TRP A 1 102 ? 44.073 -6.221 9.010 1.00 68.19 102 TRP A CA 1
ATOM 782 C C . TRP A 1 102 ? 45.563 -5.858 8.877 1.00 68.19 102 TRP A C 1
ATOM 784 O O . TRP A 1 102 ? 46.259 -5.732 9.885 1.00 68.19 102 TRP A O 1
ATOM 794 N N . ILE A 1 103 ? 46.040 -5.626 7.652 1.00 67.06 103 ILE A N 1
ATOM 795 C CA . ILE A 1 103 ? 47.413 -5.202 7.325 1.00 67.06 103 ILE A CA 1
ATOM 796 C C . ILE A 1 103 ? 47.752 -3.840 7.949 1.00 67.06 103 ILE A C 1
ATOM 798 O O . ILE A 1 103 ? 48.866 -3.653 8.429 1.00 67.06 103 ILE A O 1
ATOM 802 N N . PHE A 1 104 ? 46.829 -2.880 7.993 1.00 64.62 104 PHE A N 1
ATOM 803 C CA . PHE A 1 104 ? 47.106 -1.576 8.612 1.00 64.62 104 PHE A CA 1
ATOM 804 C C . PHE A 1 104 ? 46.848 -1.547 10.122 1.00 64.62 104 PHE A C 1
ATOM 806 O O . PHE A 1 104 ? 47.501 -0.788 10.837 1.00 64.62 104 PHE A O 1
ATOM 813 N N . VAL A 1 105 ? 45.955 -2.398 10.634 1.00 71.12 105 VAL A N 1
ATOM 814 C CA . VAL A 1 105 ? 45.598 -2.422 12.060 1.00 71.12 105 VAL A CA 1
ATOM 815 C C . VAL A 1 105 ? 46.572 -3.259 12.896 1.00 71.12 105 VAL A C 1
ATOM 817 O O . VAL A 1 105 ? 46.834 -2.897 14.035 1.00 71.12 105 VAL A O 1
ATOM 820 N N . PHE A 1 106 ? 47.167 -4.334 12.370 1.00 68.69 106 PHE A N 1
ATOM 821 C CA . PHE A 1 106 ? 48.052 -5.224 13.143 1.00 68.69 106 PHE A CA 1
ATOM 822 C C . PHE A 1 106 ? 49.438 -4.636 13.527 1.00 68.69 106 PHE A C 1
ATOM 824 O O . PHE A 1 106 ? 49.907 -4.897 14.640 1.00 68.69 106 PHE A O 1
ATOM 831 N N . PRO A 1 107 ? 50.108 -3.808 12.695 1.00 70.19 107 PRO A N 1
ATOM 832 C CA . PRO A 1 107 ? 51.408 -3.214 13.043 1.00 70.19 107 PRO A CA 1
ATOM 833 C C . PRO A 1 107 ? 51.326 -2.144 14.144 1.00 70.19 107 PRO A C 1
ATOM 835 O O . PRO A 1 107 ? 52.291 -1.906 14.878 1.00 70.19 107 PRO A O 1
ATOM 838 N N . VAL A 1 108 ? 50.174 -1.483 14.282 1.00 72.44 108 VAL A N 1
ATOM 839 C CA . VAL A 1 108 ? 49.997 -0.326 15.173 1.00 72.44 108 VAL A CA 1
ATOM 840 C C . VAL A 1 108 ? 50.031 -0.719 16.667 1.00 72.44 108 VAL A C 1
ATOM 842 O O . VAL A 1 108 ? 50.803 -0.126 17.418 1.00 72.44 108 VAL A O 1
ATOM 845 N N . PRO A 1 109 ? 49.329 -1.764 17.146 1.00 73.19 109 PRO A N 1
ATOM 846 C CA . PRO A 1 109 ? 49.423 -2.215 18.536 1.00 73.19 109 PRO A CA 1
ATOM 847 C C . PRO A 1 109 ? 50.823 -2.701 18.932 1.00 73.19 109 PRO A C 1
ATOM 849 O O . PRO A 1 109 ? 51.296 -2.402 20.030 1.00 73.19 109 PRO A O 1
ATOM 852 N N . LEU A 1 110 ? 51.511 -3.417 18.036 1.00 73.81 110 LEU A N 1
ATOM 853 C CA . LEU A 1 110 ? 52.872 -3.921 18.259 1.00 73.81 110 LEU A CA 1
ATOM 854 C C . LEU A 1 110 ? 53.886 -2.777 18.384 1.00 73.81 110 LEU A C 1
ATOM 856 O O . LEU A 1 110 ? 54.709 -2.774 19.303 1.00 73.81 110 LEU A O 1
ATOM 860 N N . THR A 1 111 ? 53.790 -1.770 17.513 1.00 76.38 111 THR A N 1
ATOM 861 C CA . THR A 1 111 ? 54.633 -0.569 17.601 1.00 76.38 111 THR A CA 1
ATOM 862 C C . THR A 1 111 ? 54.346 0.232 18.872 1.00 76.38 111 THR A C 1
ATOM 864 O O . THR A 1 111 ? 55.294 0.639 19.543 1.00 76.38 111 THR A O 1
ATOM 867 N N . ILE A 1 112 ? 53.083 0.376 19.290 1.00 78.44 112 ILE A N 1
ATOM 868 C CA . ILE A 1 112 ? 52.709 1.042 20.552 1.00 78.44 112 ILE A CA 1
ATOM 869 C C . ILE A 1 112 ? 53.265 0.292 21.776 1.00 78.44 112 ILE A C 1
ATOM 871 O O . ILE A 1 112 ? 53.820 0.913 22.688 1.00 78.44 112 ILE A O 1
ATOM 875 N N . LEU A 1 113 ? 53.179 -1.042 21.800 1.00 76.06 113 LEU A N 1
ATOM 876 C CA . LEU A 1 113 ? 53.700 -1.862 22.900 1.00 76.06 113 LEU A CA 1
ATOM 877 C C . LEU A 1 113 ? 55.230 -1.755 22.993 1.00 76.06 113 LEU A C 1
ATOM 879 O O . LEU A 1 113 ? 55.783 -1.587 24.084 1.00 76.06 113 LEU A O 1
ATOM 883 N N . MET A 1 114 ? 55.917 -1.739 21.849 1.00 70.69 114 MET A N 1
ATOM 884 C CA . MET A 1 114 ? 57.362 -1.522 21.795 1.00 70.69 114 MET A CA 1
ATOM 885 C C . MET A 1 114 ? 57.743 -0.090 22.214 1.00 70.69 114 MET A C 1
ATOM 887 O O . MET A 1 114 ? 58.719 0.100 22.945 1.00 70.69 114 MET A O 1
ATOM 891 N N . LEU A 1 115 ? 56.938 0.917 21.845 1.00 71.69 115 LEU A N 1
ATOM 892 C CA . LEU A 1 115 ? 57.084 2.313 22.277 1.00 71.69 115 LEU A CA 1
ATOM 893 C C . LEU A 1 115 ? 56.880 2.506 23.786 1.00 71.69 115 LEU A C 1
ATOM 895 O O . LEU A 1 115 ? 57.487 3.405 24.372 1.00 71.69 115 LEU A O 1
ATOM 899 N N . ARG A 1 116 ? 56.135 1.624 24.452 1.00 76.12 116 ARG A N 1
ATOM 900 C CA . ARG A 1 116 ? 55.930 1.667 25.906 1.00 76.12 116 ARG A CA 1
ATOM 901 C C . ARG A 1 116 ? 57.063 1.021 26.715 1.00 76.12 116 ARG A C 1
ATOM 903 O O . ARG A 1 116 ? 57.198 1.320 27.901 1.00 76.12 116 ARG A O 1
ATOM 910 N N . LYS A 1 117 ? 57.914 0.192 26.095 1.00 74.50 117 LYS A N 1
ATOM 911 C CA . LYS A 1 117 ? 59.079 -0.425 26.757 1.00 74.50 117 LYS A CA 1
ATOM 912 C C . LYS A 1 117 ? 60.141 0.642 27.059 1.00 74.50 117 LYS A C 1
ATOM 914 O O . LYS A 1 117 ? 60.684 1.256 26.135 1.00 74.50 117 LYS A O 1
ATOM 919 N N . LYS A 1 118 ? 60.388 0.898 28.349 1.00 66.88 118 LYS A N 1
ATOM 920 C CA . LYS A 1 118 ? 61.237 1.998 28.853 1.00 66.88 118 LYS A CA 1
ATOM 921 C C . LYS A 1 118 ? 62.727 1.657 28.953 1.00 66.88 118 LYS A C 1
ATOM 923 O O . LYS A 1 118 ? 63.543 2.567 29.012 1.00 66.88 118 LYS A O 1
ATOM 928 N N . ASP A 1 119 ? 63.084 0.380 28.858 1.00 71.81 119 ASP A N 1
ATOM 929 C CA . ASP A 1 119 ? 64.437 -0.098 29.184 1.00 71.81 119 ASP A CA 1
ATOM 930 C C . ASP A 1 119 ? 65.400 -0.136 27.980 1.00 71.81 119 ASP A C 1
ATOM 932 O O . ASP A 1 119 ? 66.425 -0.813 28.011 1.00 71.81 119 ASP A O 1
ATOM 936 N N . MET A 1 120 ? 65.081 0.562 26.883 1.00 71.00 120 MET A N 1
ATOM 937 C CA . MET A 1 120 ? 65.894 0.571 25.659 1.00 71.00 120 MET A CA 1
ATOM 938 C C . MET A 1 120 ? 66.274 1.987 25.234 1.00 71.00 120 MET A C 1
ATOM 940 O O . MET A 1 120 ? 65.442 2.894 25.235 1.00 71.00 120 MET A O 1
ATOM 944 N N . LYS A 1 121 ? 67.531 2.157 24.793 1.00 78.94 121 LYS A N 1
ATOM 945 C CA . LYS A 1 121 ? 68.038 3.427 24.254 1.00 78.94 121 LYS A CA 1
ATOM 946 C C . LYS A 1 121 ? 67.155 3.897 23.082 1.00 78.94 121 LYS A C 1
ATOM 948 O O . LYS A 1 121 ? 66.913 3.097 22.172 1.00 78.94 121 LYS A O 1
ATOM 953 N N . PRO A 1 122 ? 66.728 5.175 23.047 1.00 76.06 122 PRO A N 1
ATOM 954 C CA . PRO A 1 122 ? 65.781 5.673 22.047 1.00 76.06 122 PRO A CA 1
ATOM 955 C C . PRO A 1 122 ? 66.212 5.413 20.598 1.00 76.06 122 PRO A C 1
ATOM 957 O O . PRO A 1 122 ? 65.409 4.953 19.795 1.00 76.06 122 PRO A O 1
ATOM 960 N N . ALA A 1 123 ? 67.493 5.608 20.274 1.00 77.88 123 ALA A N 1
ATOM 961 C CA . ALA A 1 123 ? 68.009 5.410 18.918 1.00 77.88 123 ALA A CA 1
ATOM 962 C C . ALA A 1 123 ? 67.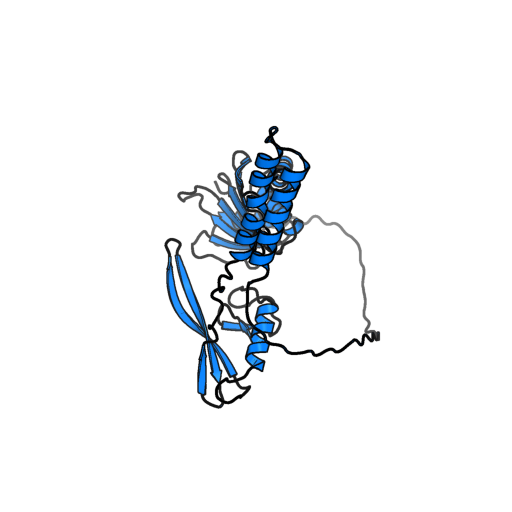864 3.960 18.412 1.00 77.88 123 ALA A C 1
ATOM 964 O O . ALA A 1 123 ? 67.436 3.738 17.283 1.00 77.88 123 ALA A O 1
ATOM 965 N N . LEU A 1 124 ? 68.152 2.965 19.259 1.00 79.31 124 LEU A N 1
ATOM 966 C CA . LEU A 1 124 ? 68.024 1.547 18.896 1.00 79.31 124 LEU A CA 1
ATOM 967 C C . LEU A 1 124 ? 66.554 1.150 18.706 1.00 79.31 124 LEU A C 1
ATOM 969 O O . LEU A 1 124 ? 66.212 0.374 17.819 1.00 79.31 124 LEU A O 1
ATOM 973 N N . LYS A 1 125 ? 65.677 1.724 19.529 1.00 77.06 125 LYS A N 1
ATOM 974 C CA . LYS A 1 125 ? 64.234 1.495 19.496 1.00 77.06 125 LYS A CA 1
ATOM 975 C C . LYS A 1 125 ? 63.596 2.021 18.209 1.00 77.06 125 LYS A C 1
ATOM 977 O O . LYS A 1 125 ? 62.866 1.279 17.559 1.00 77.06 125 LYS A O 1
ATOM 982 N N . TYR A 1 126 ? 63.919 3.250 17.807 1.00 82.81 126 TYR A N 1
ATOM 983 C CA . TYR A 1 126 ? 63.454 3.794 16.528 1.00 82.81 126 TYR A CA 1
ATOM 984 C C . TYR A 1 126 ? 64.094 3.080 15.330 1.00 82.81 126 TYR A C 1
ATOM 986 O O . TYR A 1 126 ? 63.414 2.857 14.332 1.00 82.81 126 TYR A O 1
ATOM 994 N N . GLY A 1 127 ? 65.352 2.637 15.453 1.00 85.06 127 GLY A N 1
ATOM 995 C CA . GLY A 1 127 ? 66.032 1.851 14.421 1.00 85.06 127 GLY A CA 1
ATOM 996 C C . GLY A 1 127 ? 65.342 0.517 14.115 1.00 85.06 127 GLY A C 1
ATOM 997 O O . GLY A 1 127 ? 65.127 0.194 12.949 1.00 85.06 127 GLY A O 1
ATOM 998 N N . ILE A 1 128 ? 64.929 -0.235 15.142 1.00 82.44 128 ILE A N 1
ATOM 999 C CA . ILE A 1 128 ? 64.227 -1.519 14.953 1.00 82.44 128 ILE A CA 1
ATOM 1000 C C . ILE A 1 128 ? 62.833 -1.306 14.348 1.00 82.44 128 ILE A C 1
ATOM 1002 O O . ILE A 1 128 ? 62.434 -2.055 13.460 1.00 82.44 128 ILE A O 1
ATOM 1006 N N . ILE A 1 129 ? 62.108 -0.270 14.787 1.00 83.44 129 ILE A N 1
ATOM 1007 C CA . ILE A 1 129 ? 60.791 0.071 14.228 1.00 83.44 129 ILE A CA 1
ATOM 1008 C C . ILE A 1 129 ? 60.926 0.422 12.741 1.00 83.44 129 ILE A C 1
ATOM 1010 O O . ILE A 1 129 ? 60.199 -0.131 11.920 1.00 83.44 129 ILE A O 1
ATOM 1014 N N . ALA A 1 130 ? 61.885 1.278 12.376 1.00 85.12 130 ALA A N 1
ATOM 1015 C CA . ALA A 1 130 ? 62.121 1.656 10.984 1.00 85.12 130 ALA A CA 1
ATOM 1016 C C . ALA A 1 130 ? 62.481 0.442 10.108 1.00 85.12 130 ALA A C 1
ATOM 1018 O O . ALA A 1 130 ? 61.907 0.270 9.035 1.00 85.12 130 ALA A O 1
ATOM 1019 N N . ALA A 1 131 ? 63.363 -0.441 10.588 1.00 85.56 131 ALA A N 1
ATOM 1020 C CA . ALA A 1 131 ? 63.722 -1.666 9.874 1.00 85.56 131 ALA A CA 1
ATOM 1021 C C . ALA A 1 131 ? 62.515 -2.602 9.666 1.00 85.56 131 ALA A C 1
ATOM 1023 O O . ALA A 1 131 ? 62.342 -3.147 8.577 1.00 85.56 131 ALA A O 1
ATOM 1024 N N . ALA A 1 132 ? 61.646 -2.747 10.673 1.00 82.56 132 ALA A N 1
ATOM 1025 C CA . ALA A 1 132 ? 60.441 -3.571 10.580 1.00 82.56 132 ALA A CA 1
ATOM 1026 C C . ALA A 1 132 ? 59.436 -3.037 9.541 1.00 82.56 132 ALA A C 1
ATOM 1028 O O . ALA A 1 132 ? 58.897 -3.819 8.759 1.00 82.56 132 ALA A O 1
ATOM 1029 N N . TRP A 1 133 ? 59.226 -1.716 9.475 1.00 83.62 133 TRP A N 1
ATOM 1030 C CA . TRP A 1 133 ? 58.353 -1.097 8.467 1.00 83.62 133 TRP A CA 1
ATOM 1031 C C . TRP A 1 133 ? 58.919 -1.193 7.043 1.00 83.62 133 TRP A C 1
ATOM 1033 O O . TRP A 1 133 ? 58.153 -1.382 6.101 1.00 83.62 133 TRP A O 1
ATOM 1043 N N . ILE A 1 134 ? 60.244 -1.123 6.873 1.00 83.75 134 ILE A N 1
ATOM 1044 C CA . ILE A 1 134 ? 60.896 -1.302 5.563 1.00 83.75 134 ILE A CA 1
ATOM 1045 C C . ILE A 1 134 ? 60.688 -2.732 5.045 1.00 83.75 134 ILE A C 1
ATOM 1047 O O . ILE A 1 134 ? 60.279 -2.915 3.900 1.00 83.75 134 ILE A O 1
ATOM 1051 N N . VAL A 1 135 ? 60.908 -3.746 5.888 1.00 82.50 135 VAL A N 1
ATOM 1052 C CA . VAL A 1 135 ? 60.660 -5.156 5.526 1.00 82.50 135 VAL A CA 1
ATOM 1053 C C . VAL A 1 135 ? 59.186 -5.380 5.183 1.00 82.50 135 VAL A C 1
ATOM 1055 O O . VAL A 1 135 ? 58.873 -6.061 4.208 1.00 82.50 135 VAL A O 1
ATOM 1058 N N . TYR A 1 136 ? 58.279 -4.760 5.938 1.00 77.31 136 TYR A N 1
ATOM 1059 C CA . TYR A 1 136 ? 56.842 -4.839 5.697 1.00 77.31 136 TYR A CA 1
ATOM 1060 C C . TYR A 1 136 ? 56.426 -4.273 4.331 1.00 77.31 136 TYR A C 1
ATOM 1062 O O . TYR A 1 136 ? 55.658 -4.897 3.599 1.00 77.31 136 TYR A O 1
ATOM 1070 N N . LEU A 1 137 ? 56.978 -3.117 3.957 1.00 76.56 137 LEU A N 1
ATOM 1071 C CA . LEU A 1 137 ? 56.681 -2.438 2.695 1.00 76.56 137 LEU A CA 1
ATOM 1072 C C . LEU A 1 137 ? 57.195 -3.230 1.480 1.00 76.56 137 LEU A C 1
ATOM 1074 O O . LEU A 1 137 ? 56.520 -3.289 0.454 1.00 76.56 137 LEU A O 1
ATOM 1078 N N . ILE A 1 138 ? 58.338 -3.910 1.616 1.00 79.81 138 ILE A N 1
ATOM 1079 C CA . ILE A 1 138 ? 58.897 -4.782 0.570 1.00 79.81 138 ILE A CA 1
ATOM 1080 C C . ILE A 1 138 ? 57.993 -5.999 0.312 1.00 79.81 138 ILE A C 1
ATOM 1082 O O . ILE A 1 138 ? 57.784 -6.373 -0.840 1.00 79.81 138 ILE A O 1
ATOM 1086 N N . ILE A 1 139 ? 57.410 -6.591 1.360 1.00 74.50 139 ILE A N 1
ATOM 1087 C CA . ILE A 1 139 ? 56.474 -7.721 1.220 1.00 74.50 139 ILE A CA 1
ATOM 1088 C C . ILE A 1 139 ? 55.174 -7.271 0.530 1.00 74.50 139 ILE A C 1
ATOM 1090 O O . ILE A 1 139 ? 54.642 -8.005 -0.300 1.00 74.50 139 ILE A O 1
ATOM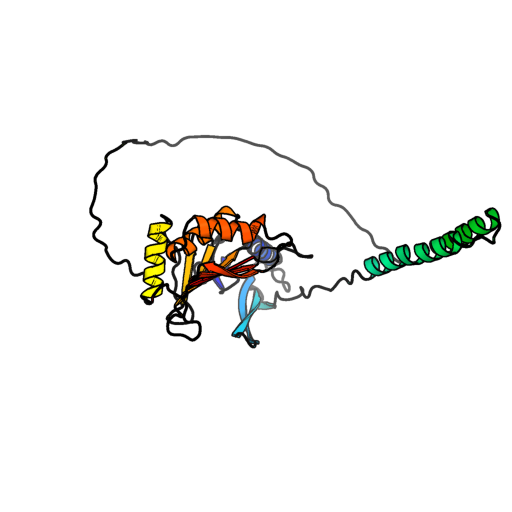 1094 N N . GLY A 1 140 ? 54.691 -6.055 0.813 1.00 64.75 140 GLY A N 1
ATOM 1095 C CA . GLY A 1 140 ? 53.482 -5.495 0.193 1.00 64.75 140 GLY A CA 1
ATOM 1096 C C . GLY A 1 140 ? 53.613 -5.158 -1.298 1.00 64.75 140 GLY A C 1
ATOM 1097 O O . GLY A 1 140 ? 52.614 -5.172 -2.012 1.00 64.75 140 GLY A O 1
ATOM 1098 N N . LEU A 1 141 ? 54.829 -4.888 -1.784 1.00 68.06 141 LEU A N 1
ATOM 1099 C CA . LEU A 1 141 ? 55.095 -4.578 -3.196 1.00 68.06 141 LEU A CA 1
ATOM 1100 C C . LEU A 1 141 ? 55.391 -5.820 -4.055 1.00 68.06 141 LEU A C 1
ATOM 1102 O O . LEU A 1 141 ? 55.385 -5.725 -5.279 1.00 68.06 141 LEU A O 1
ATOM 1106 N N . SER A 1 142 ? 55.609 -6.991 -3.449 1.00 54.66 142 SER A N 1
ATOM 1107 C CA . SER A 1 142 ? 55.938 -8.237 -4.161 1.00 54.66 142 SER A CA 1
ATOM 1108 C C . SER A 1 142 ? 54.691 -9.085 -4.476 1.00 54.66 142 SER A C 1
ATOM 1110 O O . SER A 1 142 ? 54.646 -10.289 -4.223 1.00 54.66 142 SER A O 1
ATOM 1112 N N . GLY A 1 143 ? 53.643 -8.440 -4.999 1.00 43.28 143 GLY A N 1
ATOM 1113 C CA . GLY A 1 143 ? 52.438 -9.076 -5.543 1.00 43.28 143 GLY A CA 1
ATOM 1114 C C . GLY A 1 143 ? 52.412 -8.935 -7.063 1.00 43.28 143 GLY A C 1
ATOM 1115 O O . GLY A 1 143 ? 52.047 -7.887 -7.584 1.00 43.28 143 GLY A O 1
ATOM 1116 N N . ASN A 1 144 ? 52.854 -9.976 -7.764 1.00 41.38 144 ASN A N 1
ATOM 1117 C CA . ASN A 1 144 ? 53.086 -9.987 -9.207 1.00 41.38 144 ASN A CA 1
ATOM 1118 C C . ASN A 1 144 ? 51.819 -10.301 -10.037 1.00 41.38 144 ASN A C 1
ATOM 1120 O O . ASN A 1 144 ? 50.999 -11.125 -9.632 1.00 41.38 144 ASN A O 1
ATOM 1124 N N . SER A 1 145 ? 51.813 -9.745 -11.259 1.00 39.12 145 SER A N 1
ATOM 1125 C CA . SER A 1 145 ? 51.247 -10.270 -12.516 1.00 39.12 145 SER A CA 1
ATOM 1126 C C . SER A 1 145 ? 49.826 -9.894 -12.994 1.00 39.12 145 SER A C 1
ATOM 1128 O O . SER A 1 145 ? 48.843 -10.529 -12.625 1.00 39.12 145 SER A O 1
ATOM 1130 N N . ASN A 1 146 ? 49.780 -8.984 -13.985 1.00 31.47 146 ASN A N 1
ATOM 1131 C CA . ASN A 1 146 ? 49.561 -9.255 -15.431 1.00 31.47 146 ASN A CA 1
ATOM 1132 C C . ASN A 1 146 ? 48.510 -8.372 -16.140 1.00 31.47 146 ASN A C 1
ATOM 1134 O O . ASN A 1 146 ? 47.370 -8.230 -15.707 1.00 31.47 146 ASN A O 1
ATOM 1138 N N . ASP A 1 147 ? 48.956 -7.835 -17.279 1.00 39.84 147 ASP A N 1
ATOM 1139 C CA . ASP A 1 147 ? 48.347 -6.846 -18.171 1.00 39.84 147 ASP A CA 1
ATOM 1140 C C . ASP A 1 147 ? 47.037 -7.281 -18.858 1.00 39.84 147 ASP A C 1
ATOM 1142 O O . ASP A 1 147 ? 46.816 -8.466 -19.114 1.00 39.84 147 ASP A O 1
ATOM 1146 N N . ASN A 1 148 ? 46.208 -6.309 -19.267 1.00 33.00 148 ASN A N 1
ATOM 1147 C CA . ASN A 1 148 ? 46.055 -5.949 -20.688 1.00 33.00 148 ASN A CA 1
ATOM 1148 C C . ASN A 1 148 ? 45.133 -4.729 -20.908 1.00 33.00 148 ASN A C 1
ATOM 1150 O O . ASN A 1 148 ? 44.138 -4.506 -20.223 1.00 33.00 148 ASN A O 1
ATOM 1154 N N . THR A 1 149 ? 45.552 -3.950 -21.896 1.00 30.47 149 THR A N 1
ATOM 1155 C CA . THR A 1 149 ? 45.138 -2.636 -22.399 1.00 30.47 149 THR A CA 1
ATOM 1156 C C . THR A 1 149 ? 43.947 -2.659 -23.368 1.00 30.47 149 THR A C 1
ATOM 1158 O O . THR A 1 149 ? 43.692 -3.674 -24.007 1.00 30.47 149 THR A O 1
ATOM 1161 N N . ALA A 1 150 ? 43.330 -1.474 -23.541 1.00 28.95 150 ALA A N 1
ATOM 1162 C CA . ALA A 1 150 ? 42.939 -0.796 -24.805 1.00 28.95 150 ALA A CA 1
ATOM 1163 C C . ALA A 1 150 ? 41.513 -0.193 -24.729 1.00 28.95 150 ALA A C 1
ATOM 1165 O O . ALA A 1 150 ? 40.551 -0.923 -24.519 1.00 28.95 150 ALA A O 1
ATOM 1166 N N . THR A 1 151 ? 41.333 1.139 -24.674 1.00 27.05 151 THR A N 1
ATOM 1167 C CA . THR A 1 151 ? 41.354 2.165 -25.763 1.00 27.05 151 THR A CA 1
ATOM 1168 C C . THR A 1 151 ? 39.909 2.593 -26.084 1.00 27.05 151 THR A C 1
ATOM 1170 O O . THR A 1 151 ? 39.111 1.785 -26.533 1.00 27.05 151 THR A O 1
ATOM 1173 N N . THR A 1 152 ? 39.462 3.755 -25.591 1.00 25.38 152 THR A N 1
ATOM 1174 C CA . THR A 1 152 ? 39.401 5.086 -26.255 1.00 25.38 152 THR A CA 1
ATOM 1175 C C . THR A 1 152 ? 38.314 5.215 -27.323 1.00 25.38 152 THR A C 1
ATOM 1177 O O . THR A 1 152 ? 38.318 4.510 -28.323 1.00 25.38 152 THR A O 1
ATOM 1180 N N . GLY A 1 153 ? 37.467 6.231 -27.145 1.00 25.75 153 GLY A N 1
ATOM 1181 C CA . GLY A 1 153 ? 36.574 6.765 -28.167 1.00 25.75 153 GLY A CA 1
ATOM 1182 C C . GLY A 1 153 ? 35.840 7.995 -27.641 1.00 25.75 153 GLY A C 1
ATOM 1183 O O . GLY A 1 153 ? 34.720 7.883 -27.162 1.00 25.75 153 GLY A O 1
ATOM 1184 N N . ASN A 1 154 ? 36.512 9.147 -27.685 1.00 26.78 154 ASN A N 1
ATOM 1185 C CA . ASN A 1 154 ? 35.918 10.469 -27.476 1.00 26.78 154 ASN A CA 1
ATOM 1186 C C . ASN A 1 154 ? 34.848 10.746 -28.545 1.00 26.78 154 ASN A C 1
ATOM 1188 O O . ASN A 1 154 ? 34.996 10.272 -29.668 1.00 26.78 154 ASN A O 1
ATOM 1192 N N . ASN A 1 155 ? 33.856 11.584 -28.230 1.00 30.52 155 ASN A N 1
ATOM 1193 C CA . ASN A 1 155 ? 33.543 12.767 -29.039 1.00 30.52 155 ASN A CA 1
ATOM 1194 C C . ASN A 1 155 ? 32.642 13.747 -28.277 1.00 30.52 155 ASN A C 1
ATOM 1196 O O . ASN A 1 155 ? 31.733 13.366 -27.543 1.00 30.52 155 ASN A O 1
ATOM 1200 N N . THR A 1 156 ? 32.991 15.011 -28.468 1.00 25.03 156 THR A N 1
ATOM 1201 C CA . THR A 1 156 ? 32.520 16.229 -27.816 1.00 25.03 156 THR A CA 1
ATOM 1202 C C . THR A 1 156 ? 31.267 16.784 -28.506 1.00 25.03 156 THR A C 1
ATOM 1204 O O . THR A 1 156 ? 31.121 16.640 -29.715 1.00 25.03 156 THR A O 1
ATOM 1207 N N . GLU A 1 157 ? 30.406 17.395 -27.686 1.00 27.83 157 GLU A N 1
ATOM 1208 C CA . GLU A 1 157 ? 29.402 18.461 -27.895 1.00 27.83 157 GLU A CA 1
ATOM 1209 C C . GLU A 1 157 ? 28.887 18.806 -29.304 1.00 27.83 157 GLU A C 1
ATOM 1211 O O . GLU A 1 157 ? 29.654 19.065 -30.223 1.00 27.83 157 GLU A O 1
ATOM 1216 N N . THR A 1 158 ? 27.573 19.049 -29.399 1.00 23.23 158 THR A N 1
ATOM 1217 C CA . THR A 1 158 ? 27.028 20.322 -29.922 1.00 23.23 158 THR A CA 1
ATOM 1218 C C . THR A 1 158 ? 25.595 20.508 -29.404 1.00 23.23 158 THR A C 1
ATOM 1220 O O . THR A 1 158 ? 24.704 19.721 -29.713 1.00 23.23 158 THR A O 1
ATOM 1223 N N . ILE A 1 159 ? 25.393 21.554 -28.600 1.00 30.03 159 ILE A N 1
ATOM 1224 C CA . ILE A 1 159 ? 24.091 22.115 -28.223 1.00 30.03 159 ILE A CA 1
ATOM 1225 C C . ILE A 1 159 ? 23.743 23.154 -29.290 1.00 30.03 159 ILE A C 1
ATOM 1227 O O . ILE A 1 159 ? 24.510 24.095 -29.480 1.00 30.03 159 ILE A O 1
ATOM 1231 N N . VAL A 1 160 ? 22.590 23.023 -29.944 1.00 26.41 160 VAL A N 1
ATOM 1232 C CA . VAL A 1 160 ? 21.921 24.154 -30.597 1.00 26.41 160 VAL A CA 1
ATOM 1233 C C . VAL A 1 160 ? 20.451 24.105 -30.212 1.00 26.41 160 VAL A C 1
ATOM 1235 O O . VAL A 1 160 ? 19.745 23.135 -30.471 1.00 26.41 160 VAL A O 1
ATOM 1238 N N . SER A 1 161 ? 20.054 25.166 -29.520 1.00 26.42 161 SER A N 1
ATOM 1239 C CA . SER A 1 161 ? 18.685 25.546 -29.223 1.00 26.42 161 SER A CA 1
ATOM 1240 C C . SER A 1 161 ? 18.128 26.258 -30.449 1.00 26.42 161 SER A C 1
ATOM 1242 O O . SER A 1 161 ? 18.773 27.177 -30.948 1.00 26.42 161 SER A O 1
ATOM 1244 N N . GLU A 1 162 ? 16.927 25.897 -30.886 1.00 26.44 162 GLU A N 1
ATOM 1245 C CA . GLU A 1 162 ? 16.158 26.725 -31.811 1.00 26.44 162 GLU A CA 1
ATOM 1246 C C . GLU A 1 162 ? 14.694 26.723 -31.362 1.00 26.44 162 GLU A C 1
ATOM 1248 O O . GLU A 1 162 ? 14.023 25.692 -31.324 1.00 26.44 162 GLU A O 1
ATOM 1253 N N . ASN A 1 163 ? 14.256 27.899 -30.909 1.00 26.70 163 ASN A N 1
ATOM 1254 C CA . ASN A 1 163 ? 12.856 28.251 -30.738 1.00 26.70 163 ASN A CA 1
ATOM 1255 C C . ASN A 1 163 ? 12.246 28.421 -32.127 1.00 26.70 163 ASN A C 1
ATOM 1257 O O . ASN A 1 163 ? 12.814 29.169 -32.911 1.00 26.70 163 ASN A O 1
ATOM 1261 N N . GLU A 1 164 ? 11.038 27.911 -32.348 1.00 28.75 164 GLU A N 1
ATOM 1262 C CA . GLU A 1 164 ? 10.049 28.606 -33.172 1.00 28.75 164 GLU A CA 1
ATOM 1263 C C . GLU A 1 164 ? 8.633 28.284 -32.671 1.00 28.75 164 GLU A C 1
ATOM 1265 O O . GLU A 1 164 ? 8.154 27.153 -32.683 1.00 28.75 164 GLU A O 1
ATOM 1270 N N . THR A 1 165 ? 7.992 29.333 -32.167 1.00 23.05 165 THR A N 1
ATOM 1271 C CA . THR A 1 165 ? 6.546 29.521 -32.046 1.00 23.05 165 THR A CA 1
ATOM 1272 C C . THR A 1 165 ? 5.895 29.588 -33.426 1.00 23.05 165 THR A C 1
ATOM 1274 O O . THR A 1 165 ? 6.445 30.272 -34.281 1.00 23.05 165 THR A O 1
ATOM 1277 N N . ILE A 1 166 ? 4.682 29.044 -33.582 1.00 27.34 166 ILE A N 1
ATOM 1278 C CA . ILE A 1 166 ? 3.521 29.727 -34.187 1.00 27.34 166 ILE A CA 1
ATOM 1279 C C . ILE A 1 166 ? 2.234 29.055 -33.674 1.00 27.34 166 ILE A C 1
ATOM 1281 O O . ILE A 1 166 ? 2.036 27.851 -33.800 1.00 27.34 166 ILE A O 1
ATOM 1285 N N . ASN A 1 167 ? 1.431 29.910 -33.046 1.00 28.61 167 ASN A N 1
ATOM 1286 C CA . ASN A 1 167 ? -0.019 29.977 -32.869 1.00 28.61 167 ASN A CA 1
ATOM 1287 C C . ASN A 1 167 ? -0.893 28.903 -33.539 1.00 28.61 167 ASN A C 1
ATOM 1289 O O . ASN A 1 167 ? -0.833 28.728 -34.750 1.00 28.61 167 ASN A O 1
ATOM 1293 N N . ASP A 1 168 ? -1.860 28.394 -32.772 1.00 26.36 168 ASP A N 1
ATOM 1294 C CA . ASP A 1 168 ? -3.251 28.499 -33.205 1.00 26.36 168 ASP A CA 1
ATOM 1295 C C . ASP A 1 168 ? -4.174 28.821 -32.022 1.00 26.36 168 ASP A C 1
ATOM 1297 O O . ASP A 1 168 ? -3.995 28.374 -30.888 1.00 26.36 168 ASP A O 1
ATOM 1301 N N . ASP A 1 169 ? -5.089 29.718 -32.352 1.00 25.52 169 ASP A N 1
ATOM 1302 C CA . ASP A 1 169 ? -6.074 30.440 -31.566 1.00 25.52 169 ASP A CA 1
ATOM 1303 C C . ASP A 1 169 ? -7.215 29.533 -31.062 1.00 25.52 169 ASP A C 1
ATOM 1305 O O . A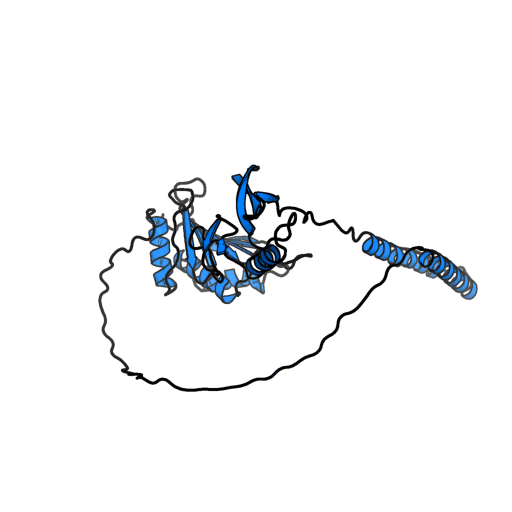SP A 1 169 ? -7.490 28.481 -31.638 1.00 25.52 169 ASP A O 1
ATOM 1309 N N . VAL A 1 170 ? -7.902 30.009 -30.017 1.00 28.73 170 VAL A N 1
ATOM 1310 C CA . VAL A 1 170 ? -9.372 30.030 -29.849 1.00 28.73 170 VAL A CA 1
ATOM 1311 C C . VAL A 1 170 ? -9.796 29.828 -28.381 1.00 28.73 170 VAL A C 1
ATOM 1313 O O . VAL A 1 170 ? -9.991 28.729 -27.867 1.00 28.73 170 VAL A O 1
ATOM 1316 N N . THR A 1 171 ? -10.009 30.993 -27.759 1.00 26.50 171 THR A N 1
ATOM 1317 C CA . THR A 1 171 ? -10.979 31.355 -26.704 1.00 26.50 171 THR A CA 1
ATOM 1318 C C . THR A 1 171 ? -10.953 30.642 -25.352 1.00 26.50 171 THR A C 1
ATOM 1320 O O . THR A 1 171 ? -11.621 29.638 -25.114 1.00 26.50 171 THR A O 1
ATOM 1323 N N . THR A 1 172 ? -10.343 31.338 -24.395 1.00 23.38 172 THR A N 1
ATOM 1324 C CA . THR A 1 172 ? -10.759 31.388 -22.993 1.00 23.38 172 THR A CA 1
ATOM 1325 C C . THR A 1 172 ? -12.072 32.169 -22.853 1.00 23.38 172 THR A C 1
ATOM 1327 O O . THR A 1 172 ? -12.147 33.342 -23.208 1.00 23.38 172 THR A O 1
ATOM 1330 N N . ASN A 1 173 ? -13.098 31.543 -22.277 1.00 28.38 173 ASN A N 1
ATOM 1331 C CA . ASN A 1 173 ? -14.170 32.259 -21.587 1.00 28.38 173 ASN A CA 1
ATOM 1332 C C . ASN A 1 173 ? -14.042 31.954 -20.096 1.00 28.38 173 ASN A C 1
ATOM 1334 O O . ASN A 1 173 ? -14.329 30.850 -19.642 1.00 28.38 173 ASN A O 1
ATOM 1338 N N . ILE A 1 174 ? -13.570 32.959 -19.364 1.00 30.62 174 ILE A N 1
ATOM 1339 C CA . ILE A 1 174 ? -13.665 33.060 -17.913 1.00 30.62 174 ILE A CA 1
ATOM 1340 C C . ILE A 1 174 ? -15.094 33.514 -17.612 1.00 30.62 174 ILE A C 1
ATOM 1342 O O . ILE A 1 174 ? -15.496 34.590 -18.052 1.00 30.62 174 ILE A O 1
ATOM 1346 N N . VAL A 1 175 ? -15.844 32.724 -16.849 1.00 27.20 175 VAL A N 1
ATOM 1347 C CA . VAL A 1 175 ? -16.967 33.232 -16.057 1.00 27.20 175 VAL A CA 1
ATOM 1348 C C . VAL A 1 175 ? -16.790 32.699 -14.646 1.00 27.20 175 VAL A C 1
ATOM 1350 O O . VAL A 1 175 ? -16.701 31.497 -14.415 1.00 27.20 175 VAL A O 1
ATOM 1353 N N . GLU A 1 176 ? -16.664 33.643 -13.728 1.00 29.75 176 GLU A N 1
ATOM 1354 C CA . GLU A 1 176 ? -16.482 33.450 -12.302 1.00 29.75 176 GLU A CA 1
ATOM 1355 C C . GLU A 1 176 ? -17.850 33.415 -11.602 1.00 29.75 176 GLU A C 1
ATOM 1357 O O . GLU A 1 176 ? -18.743 34.186 -11.945 1.00 29.75 176 GLU A O 1
ATOM 1362 N N . SER A 1 177 ? -17.933 32.561 -10.577 1.00 31.19 177 SER A N 1
ATOM 1363 C CA . SER A 1 177 ? -18.883 32.546 -9.454 1.00 31.19 177 SER A CA 1
ATOM 1364 C C . SER A 1 177 ? -20.381 32.363 -9.728 1.00 31.19 177 SER A C 1
ATOM 1366 O O . SER A 1 177 ? -21.049 33.256 -10.236 1.00 31.19 177 SER A O 1
ATOM 1368 N N . GLN A 1 178 ? -20.947 31.295 -9.153 1.00 30.27 178 GLN A N 1
ATOM 1369 C CA . GLN A 1 178 ? -21.923 31.435 -8.064 1.00 30.27 178 GLN A CA 1
ATOM 1370 C C . GLN A 1 178 ? -22.146 30.115 -7.313 1.00 30.27 178 GLN A C 1
ATOM 1372 O O . GLN A 1 178 ? -22.227 29.037 -7.889 1.00 30.27 178 GLN A O 1
ATOM 1377 N N . THR A 1 179 ? -22.212 30.269 -5.996 1.00 33.62 179 THR A N 1
ATOM 1378 C CA . THR A 1 179 ? -22.735 29.355 -4.985 1.00 33.62 179 THR A CA 1
ATOM 1379 C C . THR A 1 179 ? -24.117 28.823 -5.346 1.00 33.62 179 THR A C 1
ATOM 1381 O O . THR A 1 179 ? -25.022 29.629 -5.554 1.00 33.62 179 THR A O 1
ATOM 1384 N N . ASP A 1 180 ? -24.306 27.509 -5.266 1.00 27.53 180 ASP A N 1
ATOM 1385 C CA . ASP A 1 180 ? -25.591 26.957 -4.850 1.00 27.53 180 ASP A CA 1
ATOM 1386 C C . ASP A 1 180 ? -25.379 25.650 -4.084 1.00 27.53 180 ASP A C 1
ATOM 1388 O O . ASP A 1 180 ? -24.583 24.790 -4.465 1.00 27.53 180 ASP A O 1
ATOM 1392 N N . SER A 1 181 ? -26.040 25.563 -2.935 1.00 44.88 181 SER A N 1
ATOM 1393 C CA . SER A 1 181 ? -26.073 24.378 -2.092 1.00 44.88 181 SER A CA 1
ATOM 1394 C C . SER A 1 181 ? -26.968 23.345 -2.757 1.00 44.88 181 SER A C 1
ATOM 1396 O O . SER A 1 181 ? -28.187 23.493 -2.754 1.00 44.88 181 SER A O 1
ATOM 1398 N N . GLU A 1 182 ? -26.372 22.289 -3.295 1.00 34.94 182 GLU A N 1
ATOM 1399 C CA . GLU A 1 182 ? -27.118 21.155 -3.822 1.00 34.94 182 GLU A CA 1
ATOM 1400 C C . GLU A 1 182 ? -27.001 19.985 -2.843 1.00 34.94 182 GLU A C 1
ATOM 1402 O O . GLU A 1 182 ? -25.916 19.504 -2.516 1.00 34.94 182 GLU A O 1
ATOM 1407 N N . VAL A 1 183 ? -28.154 19.582 -2.312 1.00 39.66 183 VAL A N 1
ATOM 1408 C CA . VAL A 1 183 ? -28.331 18.366 -1.522 1.00 39.66 183 VAL A CA 1
ATOM 1409 C C . VAL A 1 183 ? -28.006 17.195 -2.444 1.00 39.66 183 VAL A C 1
ATOM 1411 O O . VAL A 1 183 ? -28.808 16.841 -3.304 1.00 39.66 183 VAL A O 1
ATOM 1414 N N . VAL A 1 184 ? -26.804 16.636 -2.299 1.00 35.25 184 VAL A N 1
ATOM 1415 C CA . VAL A 1 184 ? -26.359 15.484 -3.083 1.00 35.25 184 VAL A CA 1
ATOM 1416 C C . VAL A 1 184 ? -27.113 14.256 -2.592 1.00 35.25 184 VAL A C 1
ATOM 1418 O O . VAL A 1 184 ? -26.882 13.740 -1.499 1.00 35.25 184 VAL A O 1
ATOM 1421 N N . GLU A 1 185 ? -28.046 13.803 -3.418 1.00 35.47 185 GLU A N 1
ATOM 1422 C CA . GLU A 1 185 ? -28.649 12.483 -3.332 1.00 35.47 185 GLU A CA 1
ATOM 1423 C C . GLU A 1 185 ? -27.513 11.446 -3.435 1.00 35.47 185 GLU A C 1
ATOM 1425 O O . GLU A 1 185 ? -26.858 11.326 -4.471 1.00 35.47 185 GLU A O 1
ATOM 1430 N N . GLN A 1 186 ? -27.212 10.759 -2.325 1.00 39.62 186 GLN A N 1
ATOM 1431 C CA . GLN A 1 186 ? -26.194 9.710 -2.255 1.00 39.62 186 GLN A CA 1
ATOM 1432 C C . GLN A 1 186 ? -26.610 8.536 -3.148 1.00 39.62 186 GLN A C 1
ATOM 1434 O O . GLN A 1 186 ? -27.261 7.588 -2.715 1.00 39.62 186 GLN A O 1
ATOM 1439 N N . THR A 1 187 ? -26.220 8.573 -4.418 1.00 42.69 187 THR A N 1
ATOM 1440 C CA . THR A 1 187 ? -26.088 7.349 -5.200 1.00 42.69 187 THR A CA 1
ATOM 1441 C C . THR A 1 187 ? -24.923 6.565 -4.604 1.00 42.69 187 THR A C 1
ATOM 1443 O O . THR A 1 187 ? -23.778 6.992 -4.745 1.00 42.69 187 THR A O 1
ATOM 1446 N N . GLU A 1 188 ? -25.198 5.448 -3.924 1.00 57.84 188 GLU A N 1
ATOM 1447 C CA . GLU A 1 188 ? -24.172 4.499 -3.481 1.00 57.84 188 GLU A CA 1
ATOM 1448 C C . GLU A 1 188 ? -23.390 3.994 -4.702 1.00 57.84 188 GLU A C 1
ATOM 1450 O O . GLU A 1 188 ? -23.782 3.056 -5.398 1.00 57.84 188 GLU A O 1
ATOM 1455 N N . THR A 1 189 ? -22.275 4.649 -5.011 1.00 72.06 189 THR A N 1
ATOM 1456 C CA . THR A 1 189 ? -21.281 4.101 -5.929 1.00 72.06 189 THR A CA 1
ATOM 1457 C C . THR A 1 189 ? -20.686 2.859 -5.286 1.00 72.06 189 THR A C 1
ATOM 1459 O O . THR A 1 189 ? -20.061 2.941 -4.233 1.00 72.06 189 THR A O 1
ATOM 1462 N N . ASN A 1 190 ? -20.903 1.709 -5.919 1.00 88.25 190 ASN A N 1
ATOM 1463 C CA . ASN A 1 190 ? -20.364 0.437 -5.466 1.00 88.25 190 ASN A CA 1
ATOM 1464 C C . ASN A 1 190 ? -18.979 0.210 -6.096 1.00 88.25 190 ASN A C 1
ATOM 1466 O O . ASN A 1 190 ? -18.859 0.011 -7.307 1.00 88.25 190 ASN A O 1
ATOM 1470 N N . TYR A 1 191 ? -17.942 0.291 -5.267 1.00 91.44 191 TYR A N 1
ATOM 1471 C CA . TYR A 1 191 ? -16.533 0.108 -5.610 1.00 91.44 191 TYR A CA 1
ATOM 1472 C C . TYR A 1 191 ? -16.033 -1.312 -5.320 1.00 91.44 191 TYR A C 1
ATOM 1474 O O . TYR A 1 191 ? -15.081 -1.776 -5.950 1.00 91.44 191 TYR A O 1
ATOM 1482 N N . ALA A 1 192 ? -16.653 -2.000 -4.360 1.00 93.56 192 ALA A N 1
ATOM 1483 C CA . ALA A 1 192 ? -16.251 -3.320 -3.898 1.00 93.56 192 ALA A CA 1
ATOM 1484 C C . ALA A 1 192 ? -17.474 -4.145 -3.471 1.00 93.56 192 ALA A C 1
ATOM 1486 O O . ALA A 1 192 ? -18.343 -3.651 -2.764 1.00 93.56 192 ALA A O 1
ATOM 1487 N N . ASP A 1 193 ? -17.494 -5.441 -3.807 1.00 94.50 193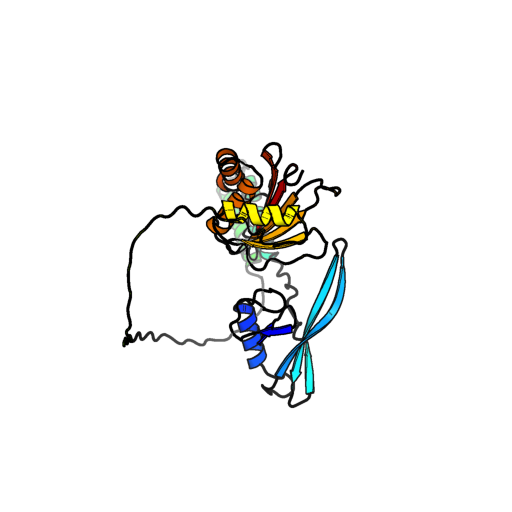 ASP A N 1
ATOM 1488 C CA . ASP A 1 193 ? -18.561 -6.355 -3.360 1.00 94.50 193 ASP A CA 1
ATOM 1489 C C . ASP A 1 193 ? -18.586 -6.532 -1.828 1.00 94.50 193 ASP A C 1
ATOM 1491 O O . ASP A 1 193 ? -19.560 -7.035 -1.275 1.00 94.50 193 ASP A O 1
ATOM 1495 N N . ASP A 1 194 ? -17.472 -6.232 -1.153 1.00 95.88 194 ASP A N 1
ATOM 1496 C CA . ASP A 1 194 ? -17.363 -6.298 0.302 1.00 95.88 194 ASP A CA 1
ATOM 1497 C C . ASP A 1 194 ? -17.793 -4.960 0.906 1.00 95.88 194 ASP A C 1
ATOM 1499 O O . ASP A 1 194 ? -17.189 -3.931 0.610 1.00 95.88 194 ASP A O 1
ATOM 1503 N N . GLU A 1 195 ? -18.824 -4.978 1.751 1.00 95.56 195 GLU A N 1
ATOM 1504 C CA . GLU A 1 195 ? -19.438 -3.766 2.310 1.00 95.56 195 GLU A CA 1
ATOM 1505 C C . GLU A 1 195 ? -18.453 -2.930 3.139 1.00 95.56 195 GLU A C 1
ATOM 1507 O O . GLU A 1 195 ? -18.469 -1.703 3.052 1.00 95.56 195 GLU A O 1
ATOM 1512 N N . ILE A 1 196 ? -17.554 -3.571 3.895 1.00 97.00 196 ILE A N 1
ATOM 1513 C CA . ILE A 1 196 ? -16.574 -2.878 4.744 1.00 97.00 196 ILE A CA 1
ATOM 1514 C C . ILE A 1 196 ? -15.492 -2.229 3.878 1.00 97.00 196 ILE A C 1
ATOM 1516 O O . ILE A 1 196 ? -15.138 -1.070 4.099 1.00 97.00 196 ILE A O 1
ATOM 1520 N N . VAL A 1 197 ? -14.997 -2.930 2.855 1.00 97.50 197 VAL A N 1
ATOM 1521 C CA . VAL A 1 197 ? -14.052 -2.337 1.896 1.00 97.50 197 VAL A CA 1
ATOM 1522 C C . VAL A 1 197 ? -14.718 -1.209 1.101 1.00 97.50 197 VAL A C 1
ATOM 1524 O O . VAL A 1 197 ? -14.111 -0.158 0.910 1.00 97.50 197 VAL A O 1
ATOM 1527 N N . ASN A 1 198 ? -15.971 -1.383 0.670 1.00 97.06 198 ASN A N 1
ATOM 1528 C CA . ASN A 1 198 ? -16.715 -0.348 -0.046 1.00 97.06 198 ASN A CA 1
ATOM 1529 C C . ASN A 1 198 ? -16.926 0.905 0.815 1.00 97.06 198 ASN A C 1
ATOM 1531 O O . ASN A 1 198 ? -16.763 2.027 0.326 1.00 97.06 198 ASN A O 1
ATOM 1535 N N . LYS A 1 199 ? -17.243 0.710 2.101 1.00 97.44 199 LYS A N 1
ATOM 1536 C CA . LYS A 1 199 ? -17.336 1.781 3.097 1.00 97.44 199 LYS A CA 1
ATOM 1537 C C . LYS A 1 199 ? -16.007 2.519 3.232 1.00 97.44 199 LYS A C 1
ATOM 1539 O O . LYS A 1 199 ? -16.000 3.737 3.106 1.00 97.44 199 LYS A O 1
ATOM 1544 N N . PHE A 1 200 ? -14.895 1.796 3.398 1.00 98.25 200 PHE A N 1
ATOM 1545 C CA . PHE A 1 200 ? -13.564 2.406 3.475 1.00 98.25 200 PHE A CA 1
ATOM 1546 C C . PHE A 1 200 ? -13.252 3.262 2.248 1.00 98.25 200 PHE A C 1
ATOM 1548 O O . PHE A 1 200 ? -12.871 4.414 2.399 1.00 98.25 200 PHE A O 1
ATOM 1555 N N . ILE A 1 201 ? -13.450 2.734 1.036 1.00 98.12 201 ILE A N 1
ATOM 1556 C CA . ILE A 1 201 ? -13.178 3.483 -0.200 1.00 98.12 201 ILE A CA 1
ATOM 1557 C C . ILE A 1 201 ? -14.049 4.743 -0.274 1.00 98.12 201 ILE A C 1
ATOM 1559 O O . ILE A 1 201 ? -13.569 5.806 -0.659 1.00 98.12 201 ILE A O 1
ATOM 1563 N N . SER A 1 202 ? -15.325 4.640 0.095 1.00 97.19 202 SER A N 1
ATOM 1564 C CA . SER A 1 202 ? -16.251 5.775 0.047 1.00 97.19 202 SER A CA 1
ATOM 1565 C C . SER A 1 202 ? -15.836 6.880 1.022 1.00 97.19 202 SER A C 1
ATOM 1567 O O . SER A 1 202 ? -15.677 8.025 0.603 1.00 97.19 202 SER A O 1
ATOM 1569 N N . GLU A 1 203 ? -15.585 6.525 2.283 1.00 98.00 203 GLU A N 1
ATOM 1570 C CA . GLU A 1 203 ? -15.176 7.467 3.334 1.00 98.00 203 GLU A CA 1
ATOM 1571 C C . GLU A 1 203 ? -13.785 8.052 3.070 1.00 98.00 203 GLU A C 1
ATOM 1573 O O . GLU A 1 203 ? -13.583 9.255 3.230 1.00 98.00 203 GLU A O 1
ATOM 1578 N N . PHE A 1 204 ? -12.843 7.237 2.587 1.00 97.94 204 PHE A N 1
ATOM 1579 C CA . PHE A 1 204 ? -11.512 7.699 2.207 1.00 97.94 204 PHE A CA 1
ATOM 1580 C C . PHE A 1 204 ? -11.585 8.790 1.148 1.00 97.94 204 PHE A C 1
ATOM 1582 O O . PHE A 1 204 ? -10.964 9.833 1.302 1.00 97.94 204 PHE A O 1
ATOM 1589 N N . GLN A 1 205 ? -12.343 8.577 0.071 1.00 96.75 205 GLN A N 1
ATOM 1590 C CA . GLN A 1 205 ? -12.411 9.552 -1.021 1.00 96.75 205 GLN A CA 1
ATOM 1591 C C . GLN A 1 205 ? -13.096 10.857 -0.598 1.00 96.75 205 GLN A C 1
ATOM 1593 O O . GLN A 1 205 ? -12.749 11.918 -1.115 1.00 96.75 205 GLN A O 1
ATOM 1598 N N . GLU A 1 206 ? -14.056 10.785 0.329 1.00 96.88 206 GLU A N 1
ATOM 1599 C CA . GLU A 1 206 ? -14.689 11.965 0.922 1.00 96.88 206 GLU A CA 1
ATOM 1600 C C . GLU A 1 206 ? -13.688 12.766 1.764 1.00 96.88 206 GLU A C 1
ATOM 1602 O O . GLU A 1 206 ? -13.560 13.975 1.577 1.00 96.88 206 GLU A O 1
ATOM 1607 N N . ILE A 1 207 ? -12.935 12.089 2.635 1.00 95.94 207 ILE A N 1
ATOM 1608 C CA . ILE A 1 207 ? -11.926 12.706 3.509 1.00 95.94 207 ILE A CA 1
ATOM 1609 C C . ILE A 1 207 ? -10.757 13.274 2.703 1.00 95.94 207 ILE A C 1
ATOM 1611 O O . ILE A 1 207 ? -10.324 14.401 2.940 1.00 95.94 207 ILE A O 1
ATOM 1615 N N . ALA A 1 208 ? -10.250 12.495 1.752 1.00 94.94 208 ALA A N 1
ATOM 1616 C CA . ALA A 1 208 ? -9.068 12.821 0.970 1.00 94.94 208 ALA A CA 1
ATOM 1617 C C . ALA A 1 208 ? -9.358 13.867 -0.122 1.00 94.94 208 ALA A C 1
ATOM 1619 O O . ALA A 1 208 ? -8.456 14.547 -0.611 1.00 94.94 208 ALA A O 1
ATOM 1620 N N . GLY A 1 209 ? -10.621 13.999 -0.543 1.00 93.94 209 GLY A N 1
ATOM 1621 C CA . GLY A 1 209 ? -11.031 14.914 -1.609 1.00 93.94 209 GLY A CA 1
ATOM 1622 C C . GLY A 1 209 ? -10.591 14.480 -3.014 1.00 93.94 209 GLY A C 1
ATOM 1623 O O . GLY A 1 209 ? -10.695 15.261 -3.962 1.00 93.94 209 GLY A O 1
ATOM 1624 N N . TYR A 1 210 ? -10.114 13.243 -3.178 1.00 90.38 210 TYR A N 1
ATOM 1625 C CA . TYR A 1 210 ? -9.759 12.654 -4.469 1.00 90.38 210 TYR A CA 1
ATOM 1626 C C . TYR A 1 210 ? -10.206 11.196 -4.570 1.00 90.38 210 TYR A C 1
ATOM 1628 O O . TYR A 1 210 ? -10.476 10.522 -3.580 1.00 90.38 210 TYR A O 1
ATOM 1636 N N . LYS A 1 211 ? -10.301 10.702 -5.808 1.00 92.38 211 LYS A N 1
ATOM 1637 C CA . LYS A 1 211 ? -10.768 9.343 -6.089 1.00 92.38 211 LYS A CA 1
ATOM 1638 C C . LYS A 1 211 ? -9.632 8.334 -6.028 1.00 92.38 211 LYS A C 1
ATOM 1640 O O . LYS A 1 211 ? -8.552 8.584 -6.561 1.00 92.38 211 LYS A O 1
ATOM 1645 N N . MET A 1 212 ? -9.927 7.164 -5.474 1.00 92.88 212 MET A N 1
ATOM 1646 C CA . MET A 1 212 ? -9.111 5.982 -5.690 1.00 92.88 212 MET A CA 1
ATOM 1647 C C . MET A 1 212 ? -9.289 5.492 -7.132 1.00 92.88 212 MET A C 1
ATOM 1649 O O . MET A 1 212 ? -10.392 5.528 -7.686 1.00 92.88 212 MET A O 1
ATOM 1653 N N . THR A 1 213 ? -8.210 5.024 -7.754 1.00 91.69 213 THR A N 1
ATOM 1654 C CA . THR A 1 213 ? -8.221 4.517 -9.137 1.00 91.69 213 THR A CA 1
ATOM 1655 C C . THR A 1 213 ? -7.822 3.047 -9.208 1.00 91.69 213 THR A C 1
ATOM 1657 O O . THR A 1 213 ? -7.273 2.494 -8.259 1.00 91.69 213 THR A O 1
ATOM 1660 N N . ASP A 1 214 ? -8.129 2.398 -10.336 1.00 91.25 214 ASP A N 1
ATOM 1661 C CA . ASP A 1 214 ? -7.834 0.980 -10.611 1.00 91.25 214 ASP A CA 1
ATOM 1662 C C . ASP A 1 214 ? -8.250 0.016 -9.486 1.00 91.25 214 ASP A C 1
ATOM 1664 O O . ASP A 1 214 ? -7.562 -0.961 -9.174 1.00 91.25 214 ASP A O 1
ATOM 1668 N N . ILE A 1 215 ? -9.411 0.297 -8.888 1.00 92.75 215 ILE A N 1
ATOM 1669 C CA . ILE A 1 215 ? -9.989 -0.533 -7.838 1.00 92.75 215 ILE A CA 1
ATOM 1670 C C . ILE A 1 215 ? -10.266 -1.919 -8.418 1.00 92.75 215 ILE A C 1
ATOM 1672 O O . ILE A 1 215 ? -10.994 -2.074 -9.401 1.00 92.75 215 ILE A O 1
ATOM 1676 N N . SER A 1 216 ? -9.662 -2.940 -7.823 1.00 93.69 216 SER A N 1
ATOM 1677 C CA . SER A 1 216 ? -9.773 -4.310 -8.307 1.00 93.69 216 SER A CA 1
ATOM 1678 C C . SER A 1 216 ? -9.790 -5.311 -7.166 1.00 93.69 216 SER A C 1
ATOM 1680 O O . SER A 1 216 ? -9.175 -5.128 -6.119 1.00 93.69 216 SER A O 1
ATOM 1682 N N . LYS A 1 217 ? -10.521 -6.402 -7.371 1.00 94.44 217 LYS A N 1
ATOM 1683 C CA . LYS A 1 217 ? -10.624 -7.481 -6.393 1.00 94.44 217 LYS A CA 1
ATOM 1684 C C . LYS A 1 217 ? -9.354 -8.327 -6.379 1.00 94.44 217 LYS A C 1
ATOM 1686 O O . LYS A 1 217 ? -8.817 -8.687 -7.427 1.00 94.44 217 LYS A O 1
ATOM 1691 N N . GLY A 1 218 ? -8.907 -8.681 -5.182 1.00 89.12 218 GLY A N 1
ATOM 1692 C CA . GLY A 1 218 ? -7.765 -9.548 -4.952 1.00 89.12 218 GLY A CA 1
ATOM 1693 C C . GLY A 1 218 ? -8.086 -11.039 -5.045 1.00 89.12 218 GLY A C 1
ATOM 1694 O O . GLY A 1 218 ? -9.107 -11.477 -5.571 1.00 89.12 218 GLY A O 1
ATOM 1695 N N . ASN A 1 219 ? -7.173 -11.853 -4.518 1.00 90.06 219 ASN A N 1
ATOM 1696 C CA . ASN A 1 219 ? -7.255 -13.315 -4.569 1.00 90.06 219 ASN A CA 1
ATOM 1697 C C . ASN A 1 219 ? -8.243 -13.937 -3.562 1.00 90.06 219 ASN A C 1
ATOM 1699 O O . ASN A 1 219 ? -8.456 -15.149 -3.598 1.00 90.06 219 ASN A O 1
ATOM 1703 N N . ILE A 1 220 ? -8.829 -13.136 -2.672 1.00 89.38 220 ILE A N 1
ATOM 1704 C CA . ILE A 1 220 ? -9.866 -13.545 -1.720 1.00 89.38 220 ILE A CA 1
ATOM 1705 C C . ILE A 1 220 ? -11.026 -12.549 -1.769 1.00 89.38 220 ILE A C 1
ATOM 1707 O O . ILE A 1 220 ? -10.854 -11.414 -2.206 1.00 89.38 220 ILE A O 1
ATOM 1711 N N . ARG A 1 221 ? -12.216 -12.968 -1.315 1.00 88.06 221 ARG A N 1
ATOM 1712 C CA . ARG A 1 221 ? -13.450 -12.167 -1.424 1.00 88.06 221 ARG A CA 1
ATOM 1713 C C . ARG A 1 221 ? -13.337 -10.780 -0.780 1.00 88.06 221 ARG A C 1
ATOM 1715 O O . ARG A 1 221 ? -13.937 -9.849 -1.299 1.00 88.06 221 ARG A O 1
ATOM 1722 N N . THR A 1 222 ? -12.582 -10.678 0.309 1.00 93.94 222 THR A N 1
ATOM 1723 C CA . THR A 1 222 ? -12.483 -9.493 1.168 1.00 93.94 222 THR A CA 1
ATOM 1724 C C . THR A 1 222 ? -11.199 -8.683 0.947 1.00 93.94 222 THR A C 1
ATOM 1726 O O . THR A 1 222 ? -10.907 -7.782 1.726 1.00 93.94 222 THR A O 1
ATOM 1729 N N . LYS A 1 223 ? -10.413 -9.005 -0.094 1.00 94.81 223 LYS A N 1
ATOM 1730 C CA . LYS A 1 223 ? -9.184 -8.286 -0.459 1.00 94.81 223 LYS A CA 1
ATOM 1731 C C . LYS A 1 223 ? -9.409 -7.467 -1.718 1.00 94.81 223 LYS A C 1
ATOM 1733 O O . LYS A 1 223 ? -9.915 -8.008 -2.702 1.00 94.81 223 LYS A O 1
ATOM 1738 N N . TYR A 1 224 ? -8.955 -6.222 -1.710 1.00 97.50 224 TYR A N 1
ATOM 1739 C CA . TYR A 1 224 ? -9.003 -5.315 -2.850 1.00 97.50 224 TYR A CA 1
ATOM 1740 C C . TYR A 1 224 ? -7.696 -4.548 -2.990 1.00 97.50 224 TYR A C 1
ATOM 1742 O O . TYR A 1 224 ? -6.938 -4.393 -2.036 1.00 97.50 224 TYR A O 1
ATOM 1750 N N . PHE A 1 225 ? -7.453 -4.075 -4.199 1.00 95.75 225 PHE A N 1
ATOM 1751 C CA . PHE A 1 225 ? -6.334 -3.227 -4.553 1.00 95.75 225 PHE A CA 1
ATOM 1752 C C . PHE A 1 225 ? -6.849 -1.926 -5.136 1.00 95.75 225 PHE A C 1
ATOM 1754 O O . PHE A 1 225 ? -7.879 -1.941 -5.807 1.00 95.75 225 PHE A O 1
ATOM 1761 N N . ALA A 1 226 ? -6.137 -0.831 -4.908 1.00 94.75 226 ALA A N 1
ATOM 1762 C CA . ALA A 1 226 ? -6.433 0.460 -5.514 1.00 94.75 226 ALA A CA 1
ATOM 1763 C C . ALA A 1 226 ? -5.177 1.335 -5.551 1.00 94.75 226 ALA A C 1
ATOM 1765 O O . ALA A 1 226 ? -4.188 1.043 -4.878 1.00 94.75 226 ALA A O 1
ATOM 1766 N N . TYR A 1 227 ? -5.236 2.429 -6.302 1.00 90.62 227 TYR A N 1
ATOM 1767 C CA . TYR A 1 227 ? -4.269 3.513 -6.204 1.00 90.62 227 TYR A CA 1
ATOM 1768 C C . TYR A 1 227 ? -4.878 4.722 -5.501 1.00 90.62 227 TYR A C 1
ATOM 1770 O O . TYR A 1 227 ? -5.984 5.143 -5.837 1.00 90.62 227 TYR A O 1
ATOM 1778 N N . ALA A 1 228 ? -4.123 5.304 -4.574 1.00 89.62 228 ALA A N 1
ATOM 1779 C CA . ALA A 1 228 ? -4.400 6.592 -3.947 1.00 89.62 228 ALA A CA 1
ATOM 1780 C C . ALA A 1 228 ? -3.121 7.428 -4.021 1.00 89.62 228 ALA A C 1
ATOM 1782 O O . ALA A 1 228 ? -2.078 6.952 -3.590 1.00 89.62 228 ALA A O 1
ATOM 1783 N N . ASN A 1 229 ? -3.174 8.613 -4.635 1.00 85.44 229 ASN A N 1
ATOM 1784 C CA . ASN A 1 229 ? -2.020 9.506 -4.827 1.00 85.44 229 ASN A CA 1
ATOM 1785 C C . ASN A 1 229 ? -0.705 8.772 -5.205 1.00 85.44 229 ASN A C 1
ATOM 1787 O O . ASN A 1 229 ? 0.320 8.899 -4.543 1.00 85.44 229 ASN A O 1
ATOM 1791 N N . ASN A 1 230 ? -0.758 7.929 -6.245 1.00 83.44 230 ASN A N 1
ATOM 1792 C CA . ASN A 1 230 ? 0.332 7.064 -6.736 1.00 83.44 230 ASN A CA 1
ATOM 1793 C C . ASN A 1 230 ? 0.797 5.924 -5.804 1.00 83.44 230 ASN A C 1
ATOM 1795 O O . ASN A 1 230 ? 1.582 5.075 -6.241 1.00 83.44 230 ASN A O 1
ATOM 1799 N N . CYS A 1 231 ? 0.302 5.829 -4.571 1.00 85.94 231 CYS A N 1
ATOM 1800 C CA . CYS A 1 231 ? 0.494 4.659 -3.720 1.00 85.94 231 CYS A CA 1
ATOM 1801 C C . CYS A 1 231 ? -0.407 3.513 -4.188 1.00 85.94 231 CYS A C 1
ATOM 1803 O O . CYS A 1 231 ? -1.603 3.703 -4.387 1.00 85.94 231 CYS A O 1
ATOM 1805 N N . TYR A 1 232 ? 0.160 2.315 -4.332 1.00 90.62 232 TYR A N 1
ATOM 1806 C CA . TYR A 1 232 ? -0.604 1.088 -4.563 1.00 90.62 232 TYR A CA 1
ATOM 1807 C C . TYR A 1 232 ? -0.980 0.458 -3.222 1.00 90.62 232 TYR A C 1
ATOM 1809 O O . TYR A 1 232 ? -0.097 -0.010 -2.499 1.00 90.62 232 TYR A O 1
ATOM 1817 N N . LEU A 1 233 ? -2.271 0.450 -2.904 1.00 94.88 233 LEU A N 1
ATOM 1818 C CA . LEU A 1 233 ? -2.818 -0.042 -1.645 1.00 94.88 233 LEU A CA 1
ATOM 1819 C C . LEU A 1 233 ? -3.377 -1.452 -1.826 1.00 94.88 233 LEU A C 1
ATOM 1821 O O . LEU A 1 233 ? -4.096 -1.731 -2.783 1.00 94.88 233 LEU A O 1
ATOM 1825 N N . GLU A 1 234 ? -3.101 -2.319 -0.859 1.00 97.69 234 GLU A N 1
ATOM 1826 C CA . GLU A 1 234 ? -3.850 -3.541 -0.586 1.00 97.69 234 GLU A CA 1
ATOM 1827 C C . GLU A 1 234 ? -4.742 -3.299 0.637 1.00 97.69 234 GLU A C 1
ATOM 1829 O O . GLU A 1 234 ? -4.248 -2.952 1.705 1.00 97.69 234 GLU A O 1
ATOM 1834 N N . MET A 1 235 ? -6.046 -3.509 0.481 1.00 98.00 235 MET A N 1
ATOM 1835 C CA . MET A 1 235 ? -7.057 -3.417 1.534 1.00 98.00 235 MET A CA 1
ATOM 1836 C C . MET A 1 235 ? -7.613 -4.811 1.811 1.00 98.00 235 MET A C 1
ATOM 1838 O O . MET A 1 235 ? -7.955 -5.539 0.874 1.00 98.00 235 MET A O 1
ATOM 1842 N N . ILE A 1 236 ? -7.727 -5.195 3.079 1.00 97.38 236 ILE A N 1
ATOM 1843 C CA . ILE A 1 236 ? -8.292 -6.478 3.500 1.00 97.38 236 ILE A CA 1
ATOM 1844 C C . ILE A 1 236 ? -9.293 -6.249 4.624 1.00 97.38 236 ILE A C 1
ATOM 1846 O O . ILE A 1 236 ? -8.929 -5.817 5.715 1.00 97.38 236 ILE A O 1
ATOM 1850 N N . ASN A 1 237 ? -10.535 -6.662 4.394 1.00 97.25 237 ASN A N 1
ATOM 1851 C CA . ASN A 1 237 ? -11.476 -6.900 5.474 1.00 97.25 237 ASN A CA 1
ATOM 1852 C C . ASN A 1 237 ? -11.205 -8.287 6.099 1.00 97.25 237 ASN A C 1
ATOM 1854 O O . ASN A 1 237 ? -11.434 -9.332 5.474 1.00 97.25 237 ASN A O 1
ATOM 1858 N N . ALA A 1 238 ? -10.676 -8.287 7.324 1.00 94.44 238 ALA A N 1
ATOM 1859 C CA . ALA A 1 238 ? -10.429 -9.471 8.142 1.00 94.44 238 ALA A CA 1
ATOM 1860 C C . ALA A 1 238 ? -11.122 -9.375 9.518 1.00 94.44 238 ALA A C 1
ATOM 1862 O O . ALA A 1 238 ? -10.682 -10.029 10.466 1.00 94.44 238 ALA A O 1
ATOM 1863 N N . THR A 1 239 ? -12.202 -8.592 9.633 1.00 92.69 239 THR A N 1
ATOM 1864 C CA . THR A 1 239 ? -12.932 -8.370 10.896 1.00 92.69 239 THR A CA 1
ATOM 1865 C C . THR A 1 239 ? -13.585 -9.646 11.435 1.00 92.69 239 THR A C 1
ATOM 1867 O O . THR A 1 239 ? -13.568 -9.862 12.642 1.00 92.69 239 THR A O 1
ATOM 1870 N N . ASP A 1 240 ? -14.052 -10.525 10.542 1.00 89.25 240 ASP A N 1
ATOM 1871 C CA . ASP A 1 240 ? -14.617 -11.850 10.856 1.00 89.25 240 ASP A CA 1
ATOM 1872 C C . ASP A 1 240 ? -13.590 -13.001 10.745 1.00 89.25 240 ASP A C 1
ATOM 1874 O O . ASP A 1 240 ? -13.946 -14.183 10.695 1.00 89.25 240 ASP A O 1
ATOM 1878 N N . ALA A 1 241 ? -12.300 -12.679 10.633 1.00 87.69 241 ALA A N 1
ATOM 1879 C CA . ALA A 1 241 ? -11.213 -13.649 10.511 1.00 87.69 241 ALA A CA 1
ATOM 1880 C C . ALA A 1 241 ? -10.261 -13.565 11.712 1.00 87.69 241 ALA A C 1
ATOM 1882 O O . ALA A 1 241 ? -10.417 -12.727 12.587 1.00 87.69 241 ALA A O 1
ATOM 1883 N N . GLY A 1 242 ? -9.231 -14.418 11.750 1.00 82.50 242 GLY A N 1
ATOM 1884 C CA . GLY A 1 242 ? -8.322 -14.501 12.903 1.00 82.50 242 GLY A CA 1
ATOM 1885 C C . GLY A 1 242 ? -7.513 -13.233 13.218 1.00 82.50 242 GLY A C 1
ATOM 1886 O O . GLY A 1 242 ? -6.908 -13.179 14.280 1.00 82.50 242 GLY A O 1
ATOM 1887 N N . ALA A 1 243 ? -7.476 -12.246 12.316 1.00 84.75 243 ALA A N 1
ATOM 1888 C CA . ALA A 1 243 ? -6.859 -10.943 12.578 1.00 84.75 243 ALA A CA 1
ATOM 1889 C C . ALA A 1 243 ? -7.819 -9.951 13.261 1.00 84.75 243 ALA A C 1
ATOM 1891 O O . ALA A 1 243 ? -7.352 -8.988 13.856 1.00 84.75 243 ALA A O 1
ATOM 1892 N N . GLU A 1 244 ? -9.135 -10.176 13.166 1.00 94.06 244 GLU A N 1
ATOM 1893 C CA . GLU A 1 244 ? -10.195 -9.337 13.741 1.00 94.06 244 GLU A CA 1
ATOM 1894 C C . GLU A 1 244 ? -10.032 -7.831 13.451 1.00 94.06 244 GLU A C 1
ATOM 1896 O O . GLU A 1 244 ? -10.348 -6.988 14.294 1.00 94.06 244 GLU A O 1
ATOM 1901 N N . ALA A 1 245 ? -9.536 -7.477 12.263 1.00 96.31 245 ALA A N 1
ATOM 1902 C CA . ALA A 1 245 ? -9.188 -6.105 11.901 1.00 96.31 245 ALA A CA 1
ATOM 1903 C C . ALA A 1 245 ? -9.441 -5.804 10.416 1.00 96.31 245 ALA A C 1
ATOM 1905 O O . ALA A 1 245 ? -9.461 -6.705 9.572 1.00 96.31 245 ALA A O 1
ATOM 1906 N N . PHE A 1 246 ? -9.597 -4.522 10.097 1.00 98.19 246 PHE A N 1
ATOM 1907 C CA . PHE A 1 246 ? -9.464 -4.008 8.738 1.00 98.19 246 PHE A CA 1
ATOM 1908 C C . PHE A 1 246 ? -8.012 -3.591 8.503 1.00 98.19 246 PHE A C 1
ATOM 1910 O O . PHE A 1 246 ? -7.474 -2.789 9.269 1.00 98.19 246 PHE A O 1
ATOM 1917 N N . CYS A 1 247 ? -7.380 -4.132 7.464 1.00 98.12 247 CYS A N 1
ATOM 1918 C CA . CYS A 1 247 ? -5.959 -3.930 7.200 1.00 98.12 247 CYS A CA 1
ATOM 1919 C C . CYS A 1 247 ? -5.731 -3.202 5.877 1.00 98.12 247 CYS A C 1
ATOM 1921 O O . CYS A 1 247 ? -6.345 -3.534 4.863 1.00 98.12 247 CYS A O 1
ATOM 1923 N N . ILE A 1 248 ? -4.790 -2.265 5.880 1.00 98.50 248 ILE A N 1
ATOM 1924 C CA . ILE A 1 248 ? -4.307 -1.553 4.698 1.00 98.50 248 ILE A CA 1
ATOM 1925 C C . ILE A 1 248 ? -2.796 -1.732 4.656 1.00 98.50 248 ILE A C 1
ATOM 1927 O O . ILE A 1 248 ? -2.128 -1.581 5.674 1.00 98.50 248 ILE A O 1
ATOM 1931 N N . SER A 1 249 ? -2.236 -2.037 3.494 1.00 96.44 249 SER A N 1
ATOM 1932 C CA . SER A 1 249 ? -0.788 -2.063 3.319 1.00 96.44 249 SER A CA 1
ATOM 1933 C C . SER A 1 249 ? -0.390 -1.473 1.980 1.00 96.44 249 SER A C 1
ATOM 1935 O O . SER A 1 249 ? -1.098 -1.628 0.984 1.00 96.44 249 SER A O 1
ATOM 1937 N N . TYR A 1 250 ? 0.741 -0.780 1.946 1.00 90.69 250 TYR A N 1
ATOM 1938 C CA . TYR A 1 250 ? 1.311 -0.275 0.704 1.00 90.69 250 TYR A CA 1
ATOM 1939 C C . TYR A 1 250 ? 2.828 -0.163 0.805 1.00 90.69 250 TYR A C 1
ATOM 1941 O O . TYR A 1 250 ? 3.415 -0.026 1.879 1.00 90.69 250 TYR A O 1
ATOM 1949 N N . SER A 1 251 ? 3.483 -0.279 -0.344 1.00 86.25 251 SER A N 1
ATOM 1950 C CA . SER A 1 251 ? 4.934 -0.179 -0.469 1.00 86.25 251 SER A CA 1
ATOM 1951 C C . SER A 1 251 ? 5.308 1.079 -1.242 1.00 86.25 251 SER A C 1
ATOM 1953 O O . SER A 1 251 ? 4.648 1.431 -2.219 1.00 86.25 251 SER A O 1
ATOM 1955 N N . PHE A 1 252 ? 6.395 1.728 -0.839 1.00 82.06 252 PHE A N 1
ATOM 1956 C CA . PHE A 1 252 ? 6.886 2.965 -1.434 1.00 82.06 252 PHE A CA 1
ATOM 1957 C C . PHE A 1 252 ? 8.395 2.871 -1.656 1.00 82.06 252 PHE A C 1
ATOM 1959 O O . PHE A 1 252 ? 9.166 2.617 -0.739 1.00 82.06 252 PHE A O 1
ATOM 1966 N N . GLY A 1 253 ? 8.828 3.023 -2.907 1.00 73.25 253 GLY A N 1
ATOM 1967 C CA . GLY A 1 253 ? 10.251 2.992 -3.266 1.00 73.25 253 GLY A CA 1
ATOM 1968 C C . GLY A 1 253 ? 10.742 4.328 -3.809 1.00 73.25 253 GLY A C 1
ATOM 1969 O O . GLY A 1 253 ? 11.734 4.865 -3.336 1.00 73.25 253 GLY A O 1
ATOM 1970 N N . SER A 1 254 ? 10.031 4.867 -4.800 1.00 77.88 254 SER A N 1
ATOM 1971 C CA . SER A 1 254 ? 10.397 6.096 -5.515 1.00 77.88 254 SER A CA 1
ATOM 1972 C C . SER A 1 254 ? 9.393 7.237 -5.320 1.00 77.88 254 SER A C 1
ATOM 1974 O O . SER A 1 254 ? 9.384 8.166 -6.122 1.00 77.88 254 SER A O 1
ATOM 1976 N N . LEU A 1 255 ? 8.503 7.120 -4.333 1.00 82.00 255 LEU A N 1
ATOM 1977 C CA . LEU A 1 255 ? 7.505 8.142 -4.021 1.00 82.00 255 LEU A CA 1
ATOM 1978 C C . LEU A 1 255 ? 8.122 9.209 -3.115 1.00 82.00 255 LEU A C 1
ATOM 1980 O O . LEU A 1 255 ? 9.005 8.905 -2.310 1.00 82.00 255 LEU A O 1
ATOM 1984 N N . SER A 1 256 ? 7.660 10.446 -3.258 1.00 86.81 256 SER A N 1
ATOM 1985 C CA . SER A 1 256 ? 8.009 11.528 -2.338 1.00 86.81 256 SER A CA 1
ATOM 1986 C C . SER A 1 256 ? 7.407 11.290 -0.949 1.00 86.81 256 SER A C 1
ATOM 1988 O O . SER A 1 256 ? 6.400 10.597 -0.804 1.00 86.81 256 SER A O 1
ATOM 1990 N N . GLU A 1 257 ? 8.002 11.889 0.084 1.00 87.12 257 GLU A N 1
ATOM 1991 C CA . GLU A 1 257 ? 7.443 11.845 1.443 1.00 87.12 257 GLU A CA 1
ATOM 1992 C C . GLU A 1 257 ? 6.017 12.412 1.486 1.00 87.12 257 GLU A C 1
ATOM 1994 O O . GLU A 1 257 ? 5.157 11.854 2.158 1.00 87.12 257 GLU A O 1
ATOM 1999 N N . GLU A 1 258 ? 5.740 13.464 0.712 1.00 88.56 258 GLU A N 1
ATOM 2000 C CA . GLU A 1 258 ? 4.403 14.053 0.595 1.00 88.56 258 GLU A CA 1
ATOM 2001 C C . GLU A 1 258 ? 3.378 13.048 0.044 1.00 88.56 258 GLU A C 1
ATOM 2003 O O . GLU A 1 258 ? 2.301 12.893 0.619 1.00 88.56 258 GLU A O 1
ATOM 2008 N N . GLU A 1 259 ? 3.715 12.301 -1.014 1.00 87.75 259 GLU A N 1
ATOM 2009 C CA . GLU A 1 259 ? 2.850 11.236 -1.551 1.00 87.75 259 GLU A CA 1
ATOM 2010 C C . GLU A 1 259 ? 2.617 10.124 -0.516 1.00 87.75 259 GLU A C 1
ATOM 2012 O O . GLU A 1 259 ? 1.484 9.700 -0.305 1.00 87.75 259 GLU A O 1
ATOM 2017 N N . ILE A 1 260 ? 3.670 9.682 0.179 1.00 91.19 260 ILE A N 1
ATOM 2018 C CA . ILE A 1 260 ? 3.588 8.589 1.163 1.00 91.19 260 ILE A CA 1
ATOM 2019 C C . ILE A 1 260 ? 2.718 8.983 2.361 1.00 91.19 260 ILE A C 1
ATOM 2021 O O . ILE A 1 260 ? 1.856 8.204 2.785 1.00 91.19 260 ILE A O 1
ATOM 2025 N N . TYR A 1 261 ? 2.963 10.168 2.925 1.00 94.19 261 TYR A N 1
ATOM 2026 C CA . TYR A 1 261 ? 2.347 10.599 4.177 1.00 94.19 261 TYR A CA 1
ATOM 2027 C C . TYR A 1 261 ? 0.988 11.272 3.990 1.00 94.19 261 TYR A C 1
ATOM 2029 O O . TYR A 1 261 ? 0.189 11.232 4.924 1.00 94.19 261 TYR A O 1
ATOM 2037 N N . SER A 1 262 ? 0.667 11.810 2.807 1.00 94.88 262 SER A N 1
ATOM 2038 C CA . SER A 1 262 ? -0.710 12.228 2.492 1.00 94.88 262 SER A CA 1
ATOM 2039 C C . SER A 1 262 ? -1.655 11.027 2.503 1.00 94.88 262 SER A C 1
ATOM 2041 O O . SER A 1 262 ? -2.616 11.015 3.265 1.00 94.88 262 SER A O 1
ATOM 2043 N N . VAL A 1 263 ? -1.307 9.952 1.787 1.00 96.00 263 VAL A N 1
ATOM 2044 C CA . VAL A 1 263 ? -2.091 8.705 1.782 1.00 96.00 263 VAL A CA 1
ATOM 2045 C C . VAL A 1 263 ? -2.161 8.081 3.173 1.00 96.00 263 VAL A C 1
ATOM 2047 O O . VAL A 1 263 ? -3.224 7.611 3.578 1.00 96.00 263 VAL A O 1
ATOM 2050 N N . PHE A 1 264 ? -1.052 8.093 3.923 1.00 97.69 264 PHE A N 1
ATOM 2051 C CA . PHE A 1 264 ? -1.033 7.618 5.308 1.00 97.69 264 PHE A CA 1
ATOM 2052 C C . PHE A 1 264 ? -2.036 8.381 6.179 1.00 97.69 264 PHE A C 1
ATOM 2054 O O . PHE A 1 264 ? -2.835 7.776 6.892 1.00 97.69 264 PHE A O 1
ATOM 2061 N N . THR A 1 265 ? -2.008 9.711 6.080 1.00 98.19 265 THR A N 1
ATOM 2062 C CA . THR A 1 265 ? -2.893 10.622 6.810 1.00 98.19 265 THR A CA 1
ATOM 2063 C C . THR A 1 265 ? -4.349 10.357 6.456 1.00 98.19 265 THR A C 1
ATOM 2065 O O . THR A 1 265 ? -5.162 10.162 7.357 1.00 98.19 265 THR A O 1
ATOM 2068 N N . ASP A 1 266 ? -4.675 10.275 5.167 1.00 98.38 266 ASP A N 1
ATOM 2069 C CA . ASP A 1 266 ? -6.035 10.013 4.691 1.00 98.38 266 ASP A CA 1
ATOM 2070 C C . ASP A 1 266 ? -6.547 8.651 5.186 1.00 98.38 266 ASP A C 1
ATOM 2072 O O . ASP A 1 266 ? -7.679 8.540 5.665 1.00 98.38 266 ASP A O 1
ATOM 2076 N N . CYS A 1 267 ? -5.695 7.617 5.161 1.00 98.50 267 CYS A N 1
ATOM 2077 C CA . CYS A 1 267 ? -6.026 6.305 5.714 1.00 98.50 267 CYS A CA 1
ATOM 2078 C C . CYS A 1 267 ? -6.321 6.395 7.215 1.00 98.50 267 CYS A C 1
ATOM 2080 O O . CYS A 1 267 ? -7.368 5.928 7.658 1.00 98.50 267 CYS A O 1
ATOM 2082 N N . LEU A 1 268 ? -5.434 7.006 8.004 1.00 98.62 268 LEU A N 1
ATOM 2083 C CA . LEU A 1 268 ? -5.613 7.118 9.452 1.00 98.62 268 LEU A CA 1
ATOM 2084 C C . LEU A 1 268 ? -6.862 7.926 9.826 1.00 98.62 268 LEU A C 1
ATOM 2086 O O . LEU A 1 268 ? -7.604 7.506 10.714 1.00 98.62 268 LEU A O 1
ATOM 2090 N N . LYS A 1 269 ? -7.147 9.024 9.117 1.00 98.50 269 LYS A N 1
ATOM 2091 C CA . LYS A 1 269 ? -8.379 9.810 9.297 1.00 98.50 269 LYS A CA 1
ATOM 2092 C C . LYS A 1 269 ? -9.625 8.985 9.012 1.00 98.50 269 LYS A C 1
ATOM 2094 O O . LYS A 1 269 ? -10.555 8.989 9.812 1.00 98.50 269 LYS A O 1
ATOM 2099 N N . THR A 1 270 ? -9.615 8.226 7.916 1.00 98.50 270 THR A N 1
ATOM 2100 C CA . THR A 1 270 ? -10.717 7.319 7.553 1.00 98.50 270 THR A CA 1
ATOM 2101 C C . THR A 1 270 ? -10.962 6.266 8.631 1.00 98.50 270 THR A C 1
ATOM 2103 O O . THR A 1 270 ? -12.100 5.899 8.910 1.00 98.50 270 THR A O 1
ATOM 2106 N N . LEU A 1 271 ? -9.898 5.808 9.289 1.00 98.31 271 LEU A N 1
ATOM 2107 C CA . LEU A 1 271 ? -9.973 4.844 10.385 1.00 98.31 271 LEU A CA 1
ATOM 2108 C C . LEU A 1 271 ? -10.301 5.480 11.749 1.00 98.31 271 LEU A C 1
ATOM 2110 O O . LEU A 1 271 ? -10.452 4.746 12.726 1.00 98.31 271 LEU A O 1
ATOM 2114 N N . GLY A 1 272 ? -10.448 6.808 11.821 1.00 97.31 272 GLY A N 1
ATOM 2115 C CA . GLY A 1 272 ? -10.880 7.540 13.013 1.00 97.31 272 GLY A CA 1
ATOM 2116 C C . GLY A 1 272 ? -9.761 8.120 13.883 1.00 97.31 272 GLY A C 1
ATOM 2117 O O . GLY A 1 272 ? -10.033 8.487 15.025 1.00 97.31 272 GLY A O 1
ATOM 2118 N N . ALA A 1 273 ? -8.522 8.201 13.390 1.00 98.25 273 ALA A N 1
ATOM 2119 C CA . ALA A 1 273 ? -7.444 8.891 14.098 1.00 98.25 273 ALA A CA 1
ATOM 2120 C C . ALA A 1 273 ? -7.626 10.418 14.068 1.00 98.25 273 ALA A C 1
ATOM 2122 O O . ALA A 1 273 ? -8.097 10.987 13.079 1.00 98.25 273 ALA A O 1
ATOM 2123 N N . THR A 1 274 ? -7.211 11.088 15.141 1.00 98.38 274 THR A N 1
ATOM 2124 C CA . THR A 1 274 ? -7.192 12.559 15.224 1.00 98.38 274 THR A CA 1
ATOM 2125 C C . THR A 1 274 ? -5.934 13.150 14.581 1.00 98.38 274 THR A C 1
ATOM 2127 O O . THR A 1 274 ? -4.914 12.473 14.470 1.00 98.38 274 THR A O 1
ATOM 2130 N N . ASP A 1 275 ? -5.970 14.433 14.202 1.00 98.19 275 ASP A N 1
ATOM 2131 C CA . ASP A 1 275 ? -4.798 15.119 13.631 1.00 98.19 275 ASP A CA 1
ATOM 2132 C C . ASP A 1 275 ? -3.575 15.060 14.571 1.00 98.19 275 ASP A C 1
ATOM 2134 O O . ASP A 1 275 ? -2.466 14.797 14.116 1.00 98.19 275 ASP A O 1
ATOM 2138 N N . GLU A 1 276 ? -3.777 15.198 15.888 1.00 98.25 276 GLU A N 1
ATOM 2139 C CA . GLU A 1 276 ? -2.701 15.109 16.891 1.00 98.25 276 GLU A CA 1
ATOM 2140 C C . GLU A 1 276 ? -2.059 13.708 16.937 1.00 98.25 276 GLU A C 1
ATOM 2142 O O . GLU A 1 276 ? -0.833 13.577 16.985 1.00 98.25 276 GLU A O 1
ATOM 2147 N N . GLU A 1 277 ? -2.870 12.645 16.879 1.00 98.44 277 GLU A N 1
ATOM 2148 C CA . GLU A 1 277 ? -2.385 11.257 16.831 1.00 98.44 277 GLU A CA 1
ATOM 2149 C C . GLU A 1 277 ? -1.592 10.980 15.545 1.00 98.44 277 GLU A C 1
ATOM 2151 O O . GLU A 1 277 ? -0.561 10.298 15.577 1.00 98.44 277 GLU A O 1
ATOM 2156 N N . ILE A 1 278 ? -2.049 11.524 14.415 1.00 98.31 278 ILE A N 1
ATOM 2157 C CA . ILE A 1 278 ? -1.405 11.364 13.107 1.00 98.31 278 ILE A CA 1
ATOM 2158 C C . ILE A 1 278 ? -0.062 12.090 13.078 1.00 98.31 278 ILE A C 1
ATOM 2160 O O . ILE A 1 278 ? 0.949 11.478 12.728 1.00 98.31 278 ILE A O 1
ATOM 2164 N N . GLU A 1 279 ? -0.028 13.362 13.480 1.00 97.25 279 GLU A N 1
ATOM 2165 C CA . GLU A 1 279 ? 1.200 14.161 13.536 1.00 97.25 279 GLU A CA 1
ATOM 2166 C C . GLU A 1 279 ? 2.256 13.481 14.408 1.00 97.25 279 GLU A C 1
ATOM 2168 O O . GLU A 1 279 ? 3.410 13.331 13.994 1.00 97.25 279 GLU A O 1
ATOM 2173 N N . LYS A 1 280 ? 1.851 12.985 15.584 1.00 97.31 280 LYS A N 1
ATOM 2174 C CA . LYS A 1 280 ? 2.733 12.225 16.469 1.00 97.31 280 LYS A CA 1
ATOM 2175 C C . LYS A 1 280 ? 3.224 10.930 15.815 1.00 97.31 280 LYS A C 1
ATOM 2177 O O . LYS A 1 280 ? 4.413 10.631 15.898 1.00 97.31 280 LYS A O 1
ATOM 2182 N N . THR A 1 281 ? 2.341 10.174 15.160 1.00 97.12 281 THR A N 1
ATOM 2183 C CA . THR A 1 281 ? 2.708 8.918 14.481 1.00 97.12 281 THR A CA 1
ATOM 2184 C C . THR A 1 281 ? 3.736 9.168 13.377 1.00 97.12 281 THR A C 1
ATOM 2186 O O . THR A 1 281 ? 4.759 8.488 13.317 1.00 97.12 281 THR A O 1
ATOM 2189 N N . ILE A 1 282 ? 3.511 10.176 12.529 1.00 95.62 282 ILE A N 1
ATOM 2190 C CA . ILE A 1 282 ? 4.434 10.532 11.442 1.00 95.62 282 ILE A CA 1
ATOM 2191 C C . ILE A 1 282 ? 5.771 11.017 12.009 1.00 95.62 282 ILE A C 1
ATOM 2193 O O . ILE A 1 282 ? 6.823 10.596 11.523 1.00 95.62 282 ILE A O 1
ATOM 2197 N N . ALA A 1 283 ? 5.758 11.854 13.051 1.00 93.88 283 ALA A N 1
ATOM 2198 C CA . ALA A 1 283 ? 6.978 12.303 13.720 1.00 93.88 283 ALA A CA 1
ATOM 2199 C C . ALA A 1 283 ? 7.777 11.124 14.303 1.00 93.88 283 ALA A C 1
ATOM 2201 O O . ALA A 1 283 ? 9.002 11.095 14.175 1.00 93.88 283 ALA A O 1
ATOM 2202 N N . ASP A 1 284 ? 7.092 10.130 14.874 1.00 93.25 284 ASP A N 1
ATOM 2203 C CA . ASP A 1 284 ? 7.713 8.916 15.408 1.00 93.25 284 ASP A CA 1
ATOM 2204 C C . ASP A 1 284 ? 8.296 8.012 14.305 1.00 93.25 284 ASP A C 1
ATOM 2206 O O . ASP A 1 284 ? 9.349 7.407 14.503 1.00 93.25 284 ASP A O 1
ATOM 2210 N N . PHE A 1 285 ? 7.674 7.959 13.123 1.00 92.12 285 PHE A N 1
ATOM 2211 C CA . PHE A 1 285 ? 8.179 7.191 11.974 1.00 92.12 285 PHE A CA 1
ATOM 2212 C C . PHE A 1 285 ? 9.364 7.855 11.274 1.00 92.12 285 PHE A C 1
ATOM 2214 O O . PHE A 1 285 ? 10.230 7.159 10.738 1.00 92.12 285 PHE A O 1
ATOM 2221 N N . THR A 1 286 ? 9.406 9.186 11.289 1.00 87.81 286 THR A N 1
ATOM 2222 C CA . THR A 1 286 ? 10.394 9.990 10.561 1.00 87.81 286 THR A CA 1
ATOM 2223 C C . THR A 1 286 ? 11.449 10.570 11.495 1.00 87.81 286 THR A C 1
ATOM 2225 O O . THR A 1 286 ? 12.554 10.052 11.606 1.00 87.81 286 THR A O 1
ATOM 2228 N N . THR A 1 287 ? 11.101 11.648 12.189 1.00 84.31 287 THR A N 1
ATOM 2229 C CA . THR A 1 287 ? 12.026 12.527 12.908 1.00 84.31 287 THR A CA 1
ATOM 2230 C C . THR A 1 287 ? 12.630 11.847 14.133 1.00 84.31 287 THR A C 1
ATOM 2232 O O . THR A 1 287 ? 13.807 12.043 14.419 1.00 84.31 287 THR A O 1
ATOM 2235 N N . ASN A 1 288 ? 11.850 11.027 14.841 1.00 83.25 288 ASN A N 1
ATOM 2236 C CA . ASN A 1 288 ? 12.302 10.359 16.065 1.00 83.25 288 ASN A CA 1
ATOM 2237 C C . ASN A 1 288 ? 12.905 8.966 15.801 1.00 83.25 288 ASN A C 1
ATOM 2239 O O . ASN A 1 288 ? 13.352 8.291 16.733 1.00 83.25 288 ASN A O 1
ATOM 2243 N N . ASN A 1 289 ? 12.944 8.523 14.541 1.00 81.81 289 ASN A N 1
ATOM 2244 C CA . ASN A 1 289 ? 13.496 7.233 14.145 1.00 81.81 289 ASN A CA 1
ATOM 2245 C C . ASN A 1 289 ? 14.990 7.357 13.789 1.00 81.81 289 ASN A C 1
ATOM 2247 O O . ASN A 1 289 ? 15.390 7.203 12.638 1.00 81.81 289 ASN A O 1
ATOM 2251 N N . ASP A 1 290 ? 15.821 7.600 14.809 1.00 61.88 290 ASP A N 1
ATOM 2252 C CA . ASP A 1 290 ? 17.273 7.893 14.751 1.00 61.88 290 ASP A CA 1
ATOM 2253 C C . ASP A 1 290 ? 18.161 6.863 13.994 1.00 61.88 290 ASP A C 1
ATOM 2255 O O . ASP A 1 290 ? 19.374 7.048 13.875 1.00 61.88 290 ASP A O 1
ATOM 2259 N N . GLY A 1 291 ? 17.609 5.749 13.502 1.00 56.47 291 GLY A N 1
ATOM 2260 C CA . GLY A 1 291 ? 18.364 4.679 12.836 1.00 56.47 291 GLY A CA 1
ATOM 2261 C C . GLY A 1 291 ? 17.669 4.040 11.635 1.00 56.47 291 GLY A C 1
ATOM 2262 O O . GLY A 1 291 ? 18.019 2.906 11.276 1.00 56.47 291 GLY A O 1
ATOM 2263 N N . ASP A 1 292 ? 16.670 4.716 11.058 1.00 68.44 292 ASP A N 1
ATOM 2264 C CA . ASP A 1 292 ? 15.796 4.183 10.009 1.00 68.44 292 ASP A CA 1
ATOM 2265 C C . ASP A 1 292 ? 15.275 2.780 10.368 1.00 68.44 292 ASP A C 1
ATOM 2267 O O . ASP A 1 292 ? 15.160 1.919 9.509 1.00 68.44 292 ASP A O 1
ATOM 2271 N N . TYR A 1 293 ? 15.070 2.403 11.627 1.00 81.25 293 TYR A N 1
ATOM 2272 C CA . TYR A 1 293 ? 14.726 1.008 11.928 1.00 81.25 293 TYR A CA 1
ATOM 2273 C C . TYR A 1 293 ? 13.243 0.738 11.656 1.00 81.25 293 TYR A C 1
ATOM 2275 O O . TYR A 1 293 ? 12.419 1.649 11.593 1.00 81.25 293 TYR A O 1
ATOM 2283 N N . MET A 1 294 ? 12.926 -0.538 11.433 1.00 90.00 294 MET A N 1
ATOM 2284 C CA . MET A 1 294 ? 11.544 -0.984 11.301 1.00 90.00 294 MET A CA 1
ATOM 2285 C C . MET A 1 294 ? 10.842 -0.834 12.650 1.00 90.00 294 MET A C 1
ATOM 2287 O O . MET A 1 294 ? 11.386 -1.251 13.674 1.00 90.00 294 MET A O 1
ATOM 2291 N N . ILE A 1 295 ? 9.646 -0.262 12.634 1.00 92.94 295 ILE A N 1
ATOM 2292 C CA . ILE A 1 295 ? 8.766 -0.129 13.789 1.00 92.94 295 ILE A CA 1
ATOM 2293 C C . ILE A 1 295 ? 7.609 -1.102 13.576 1.00 92.94 295 ILE A C 1
ATOM 2295 O O . ILE A 1 295 ? 6.914 -1.016 12.569 1.00 92.94 295 ILE A O 1
ATOM 2299 N N . GLU A 1 296 ? 7.409 -2.030 14.506 1.00 93.69 296 GLU A N 1
ATOM 2300 C CA . GLU A 1 296 ? 6.332 -3.025 14.458 1.00 93.69 296 GLU A CA 1
ATOM 2301 C C . GLU A 1 296 ? 5.351 -2.788 15.602 1.00 93.69 296 GLU A C 1
ATOM 2303 O O . GLU A 1 296 ? 5.770 -2.589 16.744 1.00 93.69 296 GLU A O 1
ATOM 2308 N N . GLY A 1 297 ? 4.050 -2.839 15.301 1.00 93.56 297 GLY A N 1
ATOM 2309 C CA . GLY A 1 297 ? 3.001 -2.729 16.316 1.00 93.56 297 GLY A CA 1
ATOM 2310 C C . GLY A 1 297 ? 2.951 -1.369 17.015 1.00 93.56 297 GLY A C 1
ATOM 2311 O O . GLY A 1 297 ? 2.639 -1.308 18.201 1.00 93.56 297 GLY A O 1
ATOM 2312 N N . TYR A 1 298 ? 3.275 -0.283 16.309 1.00 96.62 298 TYR A N 1
ATOM 2313 C CA . TYR A 1 298 ? 3.115 1.069 16.837 1.00 96.62 298 TYR A CA 1
ATOM 2314 C C . TYR A 1 298 ? 1.633 1.367 17.054 1.00 96.62 298 TYR A C 1
ATOM 2316 O O . TYR A 1 298 ? 0.849 1.314 16.111 1.00 96.62 298 TYR A O 1
ATOM 2324 N N . GLU A 1 299 ? 1.244 1.707 18.275 1.00 97.94 299 GLU A N 1
ATOM 2325 C CA . GLU A 1 299 ? -0.128 2.096 18.596 1.00 97.94 299 GLU A CA 1
ATOM 2326 C C . GLU A 1 299 ? -0.321 3.588 18.292 1.00 97.94 299 GLU A C 1
ATOM 2328 O O . GLU A 1 299 ? 0.135 4.448 19.047 1.00 97.94 299 GLU A O 1
ATOM 2333 N N . THR A 1 300 ? -1.004 3.902 17.186 1.00 97.88 300 THR A N 1
ATOM 2334 C CA . THR A 1 300 ? -1.450 5.277 16.894 1.00 97.88 300 THR A CA 1
ATOM 2335 C C . THR A 1 300 ? -2.512 5.704 17.902 1.00 97.88 300 THR A C 1
ATOM 2337 O O . THR A 1 300 ? -2.471 6.821 18.412 1.00 97.88 300 THR A O 1
ATOM 2340 N N . ASN A 1 301 ? -3.429 4.791 18.230 1.00 97.62 301 ASN A N 1
ATOM 2341 C CA . ASN A 1 301 ? -4.367 4.906 19.342 1.00 97.62 301 ASN A CA 1
ATOM 2342 C C . ASN A 1 301 ? -4.826 3.507 19.789 1.00 97.62 301 ASN A C 1
ATOM 2344 O O . ASN A 1 301 ? -4.301 2.496 19.329 1.00 97.62 301 ASN A O 1
ATOM 2348 N N . SER A 1 302 ? -5.827 3.430 20.670 1.00 96.75 302 SER A N 1
ATOM 2349 C CA . SER A 1 302 ? -6.329 2.153 21.206 1.00 96.75 302 SER A CA 1
ATOM 2350 C C . SER A 1 302 ? -6.948 1.219 20.162 1.00 96.75 302 SER A C 1
ATOM 2352 O O . SER A 1 302 ? -7.177 0.047 20.460 1.00 96.75 302 SER A O 1
ATOM 2354 N N . SER A 1 303 ? -7.256 1.727 18.968 1.00 96.81 303 SER A N 1
ATOM 2355 C CA . SER A 1 303 ? -7.918 0.975 17.905 1.00 96.81 303 SER A CA 1
ATOM 2356 C C . SER A 1 303 ? -7.052 0.738 16.672 1.00 96.81 303 SER A C 1
ATOM 2358 O O . SER A 1 303 ? -7.325 -0.225 15.952 1.00 96.81 303 SER A O 1
ATOM 2360 N N . ILE A 1 304 ? -6.024 1.566 16.445 1.00 98.50 304 ILE A N 1
ATOM 2361 C CA . ILE A 1 304 ? -5.186 1.549 15.243 1.00 98.50 304 ILE A CA 1
ATOM 2362 C C . ILE A 1 304 ? -3.737 1.222 15.599 1.00 98.50 304 ILE A C 1
ATOM 2364 O O . ILE A 1 304 ? -3.090 1.942 16.364 1.00 98.50 304 ILE A O 1
ATOM 2368 N N . THR A 1 305 ? -3.211 0.178 14.963 1.00 98.19 305 THR A N 1
ATOM 2369 C CA . THR A 1 305 ? -1.796 -0.198 15.028 1.00 98.19 305 THR A CA 1
ATOM 2370 C C . THR A 1 305 ? -1.143 -0.094 13.661 1.00 98.19 305 THR A C 1
ATOM 2372 O O . THR A 1 305 ? -1.760 -0.448 12.655 1.00 98.19 305 THR A O 1
ATOM 2375 N N . CYS A 1 306 ? 0.120 0.310 13.631 1.00 97.81 306 CYS A N 1
ATOM 2376 C CA . CYS A 1 306 ? 0.882 0.511 12.412 1.00 97.81 306 CYS A CA 1
ATOM 2377 C C . CYS A 1 306 ? 2.222 -0.238 12.451 1.00 97.81 306 CYS A C 1
ATOM 2379 O O . CYS A 1 306 ? 2.891 -0.309 13.485 1.00 97.81 306 CYS A O 1
ATOM 2381 N N . THR A 1 307 ? 2.646 -0.736 11.294 1.00 96.06 307 THR A N 1
ATOM 2382 C CA . THR A 1 307 ? 4.012 -1.199 11.040 1.00 96.06 307 THR A CA 1
ATOM 2383 C C . THR A 1 307 ? 4.636 -0.278 10.005 1.00 96.06 307 THR A C 1
ATOM 2385 O O . THR A 1 307 ? 4.040 -0.024 8.961 1.00 96.06 307 THR A O 1
ATOM 2388 N N . TYR A 1 308 ? 5.842 0.208 10.276 1.00 94.44 308 TYR A N 1
ATOM 2389 C CA . TYR A 1 308 ? 6.593 1.088 9.391 1.00 94.44 308 TYR A CA 1
ATOM 2390 C C . TYR A 1 308 ? 7.972 0.509 9.107 1.00 94.44 308 TYR A C 1
ATOM 2392 O O . TYR A 1 308 ? 8.752 0.225 10.014 1.00 94.44 308 TYR A O 1
ATOM 2400 N N . CYS A 1 309 ? 8.292 0.359 7.830 1.00 92.31 309 CYS A N 1
ATOM 2401 C CA . CYS A 1 309 ? 9.616 0.012 7.349 1.00 92.31 309 CYS A CA 1
ATOM 2402 C C . CYS A 1 309 ? 10.088 1.138 6.421 1.00 92.31 309 CYS A C 1
ATOM 2404 O O . CYS A 1 309 ? 9.532 1.285 5.330 1.00 92.31 309 CYS A O 1
ATOM 2406 N N . PRO A 1 310 ? 11.086 1.946 6.811 1.00 88.88 310 PRO A N 1
ATOM 2407 C CA . PRO A 1 310 ? 11.578 3.009 5.948 1.00 88.88 310 PRO A CA 1
ATOM 2408 C C . PRO A 1 310 ? 12.333 2.452 4.738 1.00 88.88 310 PRO A C 1
ATOM 2410 O O . PRO A 1 310 ? 12.915 1.361 4.753 1.00 88.88 310 PRO A O 1
ATOM 2413 N N . THR A 1 311 ? 12.373 3.264 3.689 1.00 86.69 311 THR A N 1
ATOM 2414 C CA . THR A 1 311 ? 13.280 3.095 2.554 1.00 86.69 311 THR A CA 1
ATOM 2415 C C . THR A 1 311 ? 14.722 3.280 3.036 1.00 86.69 311 THR A C 1
ATOM 2417 O O . THR A 1 311 ? 15.052 4.308 3.616 1.00 86.69 311 THR A O 1
ATOM 2420 N N . LYS A 1 312 ? 15.596 2.296 2.798 1.00 84.12 312 LYS A N 1
ATOM 2421 C CA . LYS A 1 312 ? 17.004 2.329 3.222 1.00 84.12 312 LYS A CA 1
ATOM 2422 C C . LYS A 1 312 ? 17.946 2.246 2.052 1.00 84.12 312 LYS A C 1
ATOM 2424 O O . LYS A 1 312 ? 17.840 1.332 1.237 1.00 84.12 312 LYS A O 1
ATOM 2429 N N . GLU A 1 313 ? 18.967 3.087 2.057 1.00 82.12 313 GLU A N 1
ATOM 2430 C CA . GLU A 1 313 ? 20.133 2.870 1.211 1.00 82.12 313 GLU A CA 1
ATOM 2431 C C . GLU A 1 313 ? 20.872 1.600 1.650 1.00 82.12 313 GLU A C 1
ATOM 2433 O O . GLU A 1 313 ? 21.326 1.449 2.788 1.00 82.12 313 GLU A O 1
ATOM 2438 N N . LEU A 1 314 ? 20.974 0.648 0.730 1.00 80.00 314 LEU A N 1
ATOM 2439 C CA . LEU A 1 314 ? 21.701 -0.595 0.912 1.00 80.00 314 LEU A CA 1
ATOM 2440 C C . LEU A 1 314 ? 23.053 -0.497 0.208 1.00 80.00 314 LEU A C 1
ATOM 2442 O O . LEU A 1 314 ? 23.306 0.339 -0.651 1.00 80.00 314 LEU A O 1
ATOM 2446 N N . SER A 1 315 ? 23.934 -1.454 0.502 1.00 81.19 315 SER A N 1
ATOM 2447 C CA . SER A 1 315 ? 25.220 -1.557 -0.206 1.00 81.19 315 SER A CA 1
ATOM 2448 C C . SER A 1 315 ? 25.094 -1.688 -1.736 1.00 81.19 315 SER A C 1
ATOM 2450 O O . SER A 1 315 ? 26.079 -1.452 -2.433 1.00 81.19 315 SER A O 1
ATOM 2452 N N . ASN A 1 316 ? 23.916 -2.075 -2.247 1.00 72.94 316 ASN A N 1
ATOM 2453 C CA . ASN A 1 316 ? 23.543 -2.014 -3.659 1.00 72.94 316 ASN A CA 1
ATOM 2454 C C . ASN A 1 316 ? 22.050 -1.657 -3.783 1.00 72.94 316 ASN A C 1
ATOM 2456 O O . ASN A 1 316 ? 21.201 -2.529 -3.585 1.00 72.94 316 ASN A O 1
ATOM 2460 N N . GLY A 1 317 ? 21.757 -0.411 -4.156 1.00 77.88 317 GLY A N 1
ATOM 2461 C CA . GLY A 1 317 ? 20.396 0.094 -4.349 1.00 77.88 317 GLY A CA 1
ATOM 2462 C C . GLY A 1 317 ? 19.690 0.424 -3.037 1.00 77.88 317 GLY A C 1
ATOM 2463 O O . GLY A 1 317 ? 20.314 0.469 -1.983 1.00 77.88 317 GLY A O 1
ATOM 2464 N N . THR A 1 318 ? 18.378 0.603 -3.114 1.00 79.88 318 THR A N 1
ATOM 2465 C CA . THR A 1 318 ? 17.556 1.071 -1.996 1.00 79.88 318 THR A CA 1
ATOM 2466 C C . THR A 1 318 ? 16.503 0.012 -1.661 1.00 79.88 318 THR A C 1
ATOM 2468 O O . THR A 1 318 ? 15.941 -0.612 -2.567 1.00 79.88 318 THR A O 1
ATOM 2471 N N . SER A 1 319 ? 16.253 -0.256 -0.377 1.00 84.00 319 SER A N 1
ATOM 2472 C CA . SER A 1 319 ? 15.129 -1.101 0.032 1.00 84.00 319 SER A CA 1
ATOM 2473 C C . SER A 1 319 ? 13.814 -0.397 -0.271 1.00 84.00 319 SER A C 1
ATOM 2475 O O . SER A 1 319 ? 13.733 0.824 -0.235 1.00 84.00 319 SER A O 1
ATOM 2477 N N . ILE A 1 320 ? 12.774 -1.174 -0.549 1.00 85.19 320 ILE A N 1
ATOM 2478 C CA . ILE A 1 320 ? 11.426 -0.638 -0.705 1.00 85.19 320 ILE A CA 1
ATOM 2479 C C . ILE A 1 320 ? 10.855 -0.427 0.696 1.00 85.19 320 ILE A C 1
ATOM 2481 O O . ILE A 1 320 ? 10.827 -1.372 1.488 1.00 85.19 320 ILE A O 1
ATOM 2485 N N . GLY A 1 321 ? 10.440 0.800 0.994 1.00 89.00 321 GLY A N 1
ATOM 2486 C CA . GLY A 1 321 ? 9.716 1.122 2.209 1.00 89.00 321 GLY A CA 1
ATOM 2487 C C . GLY A 1 321 ? 8.303 0.543 2.196 1.00 89.00 321 GLY A C 1
ATOM 2488 O O . GLY A 1 321 ? 7.749 0.188 1.149 1.00 89.00 321 GLY A O 1
ATOM 2489 N N . HIS A 1 322 ? 7.731 0.387 3.379 1.00 92.25 322 HIS A N 1
ATOM 2490 C CA . HIS A 1 322 ? 6.453 -0.273 3.571 1.00 92.25 322 HIS A CA 1
ATOM 2491 C C . HIS A 1 322 ? 5.721 0.272 4.791 1.00 92.25 322 HIS A C 1
ATOM 2493 O O . HIS A 1 322 ? 6.338 0.500 5.831 1.00 92.25 322 HIS A O 1
ATOM 2499 N N . ILE A 1 323 ? 4.409 0.443 4.660 1.00 95.81 323 ILE A N 1
ATOM 2500 C CA . ILE A 1 323 ? 3.501 0.745 5.761 1.00 95.81 323 ILE A CA 1
ATOM 2501 C C . ILE A 1 323 ? 2.394 -0.305 5.768 1.00 95.81 323 ILE A C 1
ATOM 2503 O O . ILE A 1 323 ? 1.824 -0.624 4.721 1.00 95.81 323 ILE A O 1
ATOM 2507 N N . GLU A 1 324 ? 2.076 -0.794 6.961 1.00 97.62 324 GLU A N 1
ATOM 2508 C CA . GLU A 1 324 ? 0.867 -1.560 7.251 1.00 97.62 324 GLU A CA 1
ATOM 2509 C C . GLU A 1 324 ? 0.079 -0.832 8.339 1.00 97.62 324 GLU A C 1
ATOM 2511 O O . GLU A 1 324 ? 0.657 -0.333 9.303 1.00 97.62 324 GLU A O 1
ATOM 2516 N N . ILE A 1 325 ? -1.239 -0.786 8.192 1.00 98.50 325 ILE A N 1
ATOM 2517 C CA . ILE A 1 325 ? -2.181 -0.189 9.134 1.00 98.50 325 ILE A CA 1
ATOM 2518 C C . ILE A 1 325 ? -3.239 -1.241 9.429 1.00 98.50 325 ILE A C 1
ATOM 2520 O O . ILE A 1 325 ? -3.787 -1.840 8.503 1.00 98.50 325 ILE A O 1
ATOM 2524 N N . ALA A 1 326 ? -3.554 -1.454 10.699 1.00 98.19 326 ALA A N 1
ATOM 2525 C CA . ALA A 1 326 ? -4.651 -2.309 11.123 1.00 98.19 326 ALA A CA 1
ATOM 2526 C C . ALA A 1 326 ? -5.563 -1.538 12.076 1.00 98.19 326 ALA A C 1
ATOM 2528 O O . ALA A 1 326 ? -5.092 -0.988 13.070 1.00 98.19 326 ALA A O 1
ATOM 2529 N N . SER A 1 327 ? -6.863 -1.519 11.782 1.00 98.38 327 SER A N 1
ATOM 2530 C CA . SER A 1 327 ? -7.895 -0.991 12.675 1.00 98.38 327 SER A CA 1
ATOM 2531 C C . SER A 1 327 ? -8.756 -2.123 13.218 1.00 98.38 327 SER A C 1
ATOM 2533 O O . SER A 1 327 ? -9.342 -2.901 12.464 1.00 98.38 327 SER A O 1
ATOM 2535 N N . SER A 1 328 ? -8.849 -2.201 14.540 1.00 96.94 328 SER A N 1
ATOM 2536 C CA . SER A 1 328 ? -9.644 -3.202 15.258 1.00 96.94 328 SER A CA 1
ATOM 2537 C C . SER A 1 328 ? -11.121 -2.823 15.406 1.00 96.94 328 SER A C 1
ATOM 2539 O O . SER A 1 328 ? -11.913 -3.667 15.830 1.00 96.94 328 SER A O 1
ATOM 2541 N N . THR A 1 329 ? -11.495 -1.586 15.071 1.00 96.44 329 THR A N 1
ATOM 2542 C CA . THR A 1 329 ? -12.855 -1.037 15.222 1.00 96.44 329 THR A CA 1
ATOM 2543 C C . THR A 1 329 ? -13.520 -0.712 13.889 1.00 96.44 329 THR A C 1
ATOM 2545 O O . THR A 1 329 ? -14.746 -0.683 13.818 1.00 96.44 329 THR A O 1
ATOM 2548 N N . PHE A 1 330 ? -12.752 -0.489 12.819 1.00 96.75 330 PHE A N 1
ATOM 2549 C CA . PHE A 1 330 ? -13.327 -0.160 11.519 1.00 96.75 330 PHE A CA 1
ATOM 2550 C C . PHE A 1 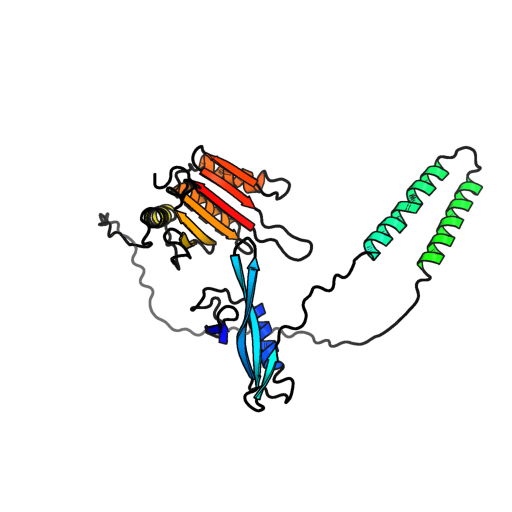330 ? -14.118 -1.343 10.939 1.00 96.75 330 PHE A C 1
ATOM 2552 O O . PHE A 1 330 ? -13.576 -2.430 10.740 1.00 96.75 330 PHE A O 1
ATOM 2559 N N . GLY A 1 331 ? -15.404 -1.119 10.652 1.00 86.56 331 GLY A N 1
ATOM 2560 C CA . GLY A 1 331 ? -16.308 -2.150 10.133 1.00 86.56 331 GLY A CA 1
ATOM 2561 C C . GLY A 1 331 ? -16.890 -3.091 11.195 1.00 86.56 331 GLY A C 1
ATOM 2562 O O . GLY A 1 331 ? -17.460 -4.115 10.821 1.00 86.56 331 GLY A O 1
ATOM 2563 N N . LYS A 1 332 ? -16.746 -2.763 12.486 1.00 86.81 332 LYS A N 1
ATOM 2564 C CA . LYS A 1 332 ? -17.426 -3.432 13.606 1.00 86.81 332 LYS A CA 1
ATOM 2565 C C . LYS A 1 332 ? -18.532 -2.565 14.201 1.00 86.81 332 LYS A C 1
ATOM 2567 O O . LYS A 1 332 ? -18.478 -1.327 14.034 1.00 86.81 332 LYS A O 1
#

Secondary structure (DSSP, 8-state):
-B-TTT--B--TT-SB-TTT--B--HHHHHHHHHHHHH--TTT--S-EEEEEEEEEEEEETTEEEEEEEEEEEETTT--EEE-----S-----THHHHHHHHHHHSHHHHHHHHHH--SS-HHHHHHHHHHHHHHHHHHHH---------------------------------------------------SSHHHHHHHHHHHHHHSS--EEEEE-SSTTEEEEEETTEEEEEEEETTSTT-EEEEEEEESS--HHHHHHHHHHHHHHTT--HHHHHHHHHHHTTT-TT---EEEEESSSSEEEEEE---B-SSSBPPEEEEEEESSTT-

pLDDT: mean 75.51, std 21.79, range [23.05, 98.62]